Protein 2JBA (pdb70)

Secondary structure (DSSP, 8-state):
--EEEEE-S-HHHHHHHHHHHHHTT-EEEEE-SHHHHHTT-SSSPPSEEEEESEETTEEHHHHHHHHHTSTTTTTS-EEEEEETTHHHHHHTT---S-SEEEEES--HHHHHHHHHHHHHPPPP-/--EEEEE-S-HHHHHHHHHHHHHTT-EEEEE-SHHHHHTT-SSSPPSEEEEESEETTEEHHHHHHHHHTSTTTTTS-EEEEEETTHHHHHHTT-----SEEEEES--HHHHHHHHHHHHH-

CATH classification: 3.40.50.2300

Nearest PDB structures (foldseek):
  2jba-assembly1_B  TM=1.008E+00  e=1.065E-25  Escherichia coli
  2jba-assembly1_A  TM=9.961E-01  e=1.227E-24  Escherichia coli
  1b00-assembly2_B  TM=9.698E-01  e=2.763E-22  Escherichia coli
  2iyn-assembly4_B  TM=9.558E-01  e=9.074E-22  Escherichia coli
  2jb9-assembly1_A  TM=9.486E-01  e=1.193E-20  Escherichia coli

Radius of gyration: 20.29 Å; Cα contacts (8 Å, |Δi|>4): 427; chains: 2; bounding box: 45×31×61 Å

Structure (mmCIF, N/CA/C/O backbone):
data_2JBA
#
_entry.id   2JBA
#
_cell.length_a   44.907
_cell.length_b   47.631
_cell.length_c   59.703
_cell.angle_alpha   90.00
_cell.angle_beta   99.34
_cell.angle_gamma   90.00
#
_symmetry.space_group_name_H-M   'P 1 21 1'
#
loop_
_entity.id
_entity.type
_entity.pdbx_description
1 polymer 'PHOSPHATE REGULON TRANSCRIPTIONAL REGULATORY PROTEIN PHOB'
2 polymer 'PHOSPHATE REGULON TRANSCRIPTIONAL REGULATORY PROTEIN PHOB'
3 non-polymer 'SODIUM ION'
4 non-polymer 2-AMINO-2-HYDROXYMETHYL-PROPANE-1,3-DIOL
5 water water
#
loop_
_atom_site.group_PDB
_atom_site.id
_atom_site.type_symbol
_atom_site.label_atom_id
_atom_sit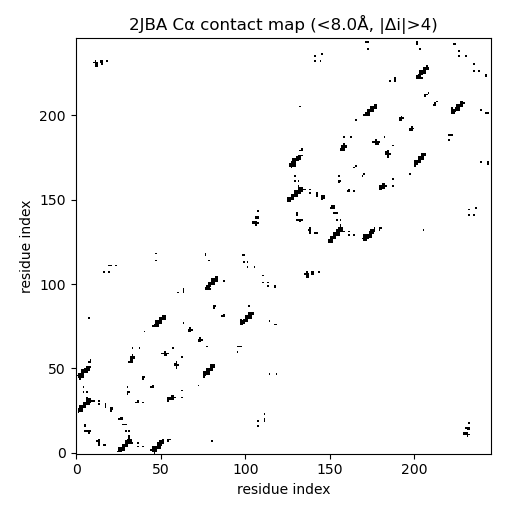e.label_alt_id
_atom_site.label_comp_id
_atom_site.label_asym_id
_atom_site.label_entity_id
_atom_site.label_seq_id
_atom_site.pdbx_PDB_ins_code
_atom_site.Cartn_x
_atom_site.Cartn_y
_atom_site.Cartn_z
_atom_site.occupancy
_atom_site.B_iso_or_equiv
_atom_site.auth_seq_id
_atom_site.auth_comp_id
_atom_site.auth_asym_id
_atom_site.auth_atom_id
_atom_site.pdbx_PDB_model_num
ATOM 1 N N . ALA A 1 2 ? 28.079 -2.844 26.142 1.00 17.12 2 ALA A N 1
ATOM 2 C CA . ALA A 1 2 ? 27.212 -2.097 25.176 1.00 15.27 2 ALA A CA 1
ATOM 3 C C . ALA A 1 2 ? 25.731 -2.335 25.449 1.00 14.93 2 ALA A C 1
ATOM 4 O O . ALA A 1 2 ? 25.114 -3.223 24.877 1.00 15.24 2 ALA A O 1
ATOM 6 N N . ARG A 1 3 ? 25.177 -1.517 26.325 1.00 12.94 3 ARG A N 1
ATOM 7 C CA . ARG A 1 3 ? 23.860 -1.757 26.872 1.00 10.02 3 ARG A CA 1
ATOM 8 C C . ARG A 1 3 ? 23.092 -0.448 26.817 1.00 7.75 3 ARG A C 1
ATOM 9 O O . ARG A 1 3 ? 22.312 -0.140 27.709 1.00 6.90 3 ARG A O 1
ATOM 17 N N . ARG A 1 4 ? 23.321 0.322 25.759 1.00 6.50 4 ARG A N 1
ATOM 18 C CA . ARG A 1 4 ? 22.618 1.580 25.552 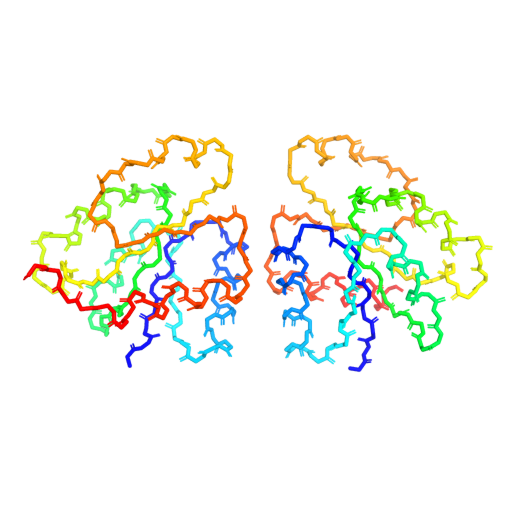1.00 5.24 4 ARG A CA 1
ATOM 19 C C . ARG A 1 4 ? 21.273 1.292 24.884 1.00 4.33 4 ARG A C 1
ATOM 20 O O . ARG A 1 4 ? 21.213 0.725 23.800 1.00 5.22 4 ARG A O 1
ATOM 28 N N . ILE A 1 5 ? 20.185 1.664 25.546 1.00 3.81 5 ILE A N 1
ATOM 29 C CA . ILE A 1 5 ? 18.838 1.353 25.062 1.00 4.11 5 ILE A CA 1
ATOM 30 C C . ILE A 1 5 ? 18.073 2.624 24.788 1.00 3.96 5 ILE A C 1
ATOM 31 O O . ILE A 1 5 ? 17.825 3.389 25.695 1.00 5.20 5 ILE A O 1
ATOM 36 N N . LEU A 1 6 ? 17.675 2.836 23.545 1.00 3.83 6 LEU A N 1
ATOM 37 C CA . LEU A 1 6 ? 16.875 4.014 23.186 1.00 4.32 6 LEU A CA 1
ATOM 38 C C . LEU A 1 6 ? 15.409 3.676 23.430 1.00 4.23 6 LEU A C 1
ATOM 39 O O . LEU A 1 6 ? 14.895 2.713 22.870 1.00 5.74 6 LEU A O 1
ATOM 44 N N . VAL A 1 7 ? 14.771 4.429 24.322 1.00 3.71 7 VAL A N 1
ATOM 45 C CA . VAL A 1 7 ? 13.383 4.186 24.702 1.00 3.98 7 VAL A CA 1
ATOM 46 C C . VAL A 1 7 ? 12.463 5.185 24.018 1.00 3.98 7 VAL A C 1
ATOM 47 O O . VAL A 1 7 ? 12.270 6.311 24.500 1.00 4.39 7 VAL A O 1
ATOM 51 N N . VAL A 1 8 ? 11.907 4.773 22.890 1.00 4.00 8 VAL A N 1
ATOM 52 C CA . VAL A 1 8 ? 11.075 5.654 22.067 1.00 4.03 8 VAL A CA 1
ATOM 53 C C . VAL A 1 8 ? 9.605 5.401 22.414 1.00 4.45 8 VAL A C 1
ATOM 54 O O . VAL A 1 8 ? 8.934 4.528 21.868 1.00 5.57 8 VAL A O 1
ATOM 58 N N . GLU A 1 9 ? 9.120 6.178 23.374 1.00 4.79 9 GLU A N 1
ATOM 59 C CA . GLU A 1 9 ? 7.819 5.952 23.973 1.00 4.78 9 GLU A CA 1
ATOM 60 C C . GLU A 1 9 ? 7.307 7.328 24.356 1.00 4.57 9 GLU A C 1
ATOM 61 O O . GLU A 1 9 ? 7.959 8.049 25.128 1.00 5.30 9 GLU A O 1
ATOM 67 N N . ASP A 1 10 ? 6.149 7.709 23.828 1.00 3.93 10 ASP A N 1
ATOM 68 C CA . ASP A 1 10 ? 5.585 9.028 24.133 1.00 5.37 10 ASP A CA 1
ATOM 69 C C . ASP A 1 10 ? 4.796 9.095 25.429 1.00 6.22 10 ASP A C 1
ATOM 70 O O . ASP A 1 10 ? 4.545 10.191 25.918 1.00 6.83 10 ASP A O 1
ATOM 75 N N . GLU A 1 11 ? 4.412 7.948 25.989 1.00 6.26 11 GLU A N 1
ATOM 76 C CA . GLU A 1 11 ? 3.664 7.950 27.252 1.00 6.58 11 GLU A CA 1
ATOM 77 C C . GLU A 1 11 ? 4.675 8.089 28.391 1.00 5.72 11 GLU A C 1
ATOM 78 O O . GLU A 1 11 ? 5.418 7.139 28.679 1.00 5.46 11 GLU A O 1
ATOM 84 N N . ALA A 1 12 ? 4.726 9.263 29.017 1.00 5.10 12 ALA A N 1
ATOM 85 C CA . ALA A 1 12 ? 5.767 9.544 30.006 1.00 4.89 12 ALA A CA 1
ATOM 86 C C . ALA A 1 12 ? 5.835 8.568 31.164 1.00 4.83 12 ALA A C 1
ATOM 87 O O . ALA A 1 12 ? 6.917 8.167 31.535 1.00 4.05 12 ALA A O 1
ATOM 89 N N . PRO A 1 13 ? 4.716 8.187 31.773 1.00 4.46 13 PRO A N 1
ATOM 90 C CA . PRO A 1 13 ? 4.826 7.248 32.894 1.00 4.70 13 PRO A CA 1
ATOM 91 C C . PRO A 1 13 ? 5.430 5.922 32.484 1.00 4.24 13 PRO A C 1
ATOM 92 O O . PRO A 1 13 ? 6.224 5.364 33.256 1.00 5.31 13 PRO A O 1
ATOM 96 N N . ILE A 1 14 ? 5.089 5.429 31.293 1.00 5.37 14 ILE A N 1
ATOM 97 C CA . ILE A 1 14 ? 5.675 4.207 30.771 1.00 5.37 14 ILE A CA 1
ATOM 98 C C . ILE A 1 14 ? 7.171 4.362 30.442 1.00 4.70 14 ILE A C 1
ATOM 99 O O . ILE A 1 14 ? 8.009 3.543 30.825 1.00 5.57 14 ILE A O 1
ATOM 104 N N . ARG A 1 15 ? 7.515 5.451 29.760 1.00 3.54 15 ARG A N 1
ATOM 105 C CA . ARG A 1 15 ? 8.909 5.707 29.408 1.00 2.91 15 ARG A CA 1
ATOM 106 C C . ARG A 1 15 ? 9.786 5.761 30.665 1.00 3.61 15 ARG A C 1
ATOM 107 O O . ARG A 1 15 ? 10.865 5.180 30.696 1.00 3.80 15 ARG A O 1
ATOM 115 N N . GLU A 1 16 ? 9.324 6.457 31.698 1.00 2.51 16 GLU A N 1
ATOM 116 C CA . GLU A 1 16 ? 10.105 6.582 32.933 1.00 2.52 16 GLU A CA 1
ATOM 117 C C . GLU A 1 16 ? 10.199 5.271 33.690 1.00 3.05 16 GLU A C 1
ATOM 118 O O . GLU A 1 16 ? 11.239 4.962 34.271 1.00 3.23 16 GLU A O 1
ATOM 124 N N . MET A 1 17 ? 9.124 4.486 33.678 1.00 3.50 17 MET A N 1
ATOM 125 C CA . MET A 1 17 ? 9.177 3.168 34.286 1.00 4.11 17 MET A CA 1
ATOM 126 C C . MET A 1 17 ? 10.206 2.297 33.593 1.00 4.30 17 MET A C 1
ATOM 127 O O . MET A 1 17 ? 11.000 1.599 34.266 1.00 3.93 17 MET A O 1
ATOM 136 N N . VAL A 1 18 ? 10.196 2.333 32.268 1.00 3.77 18 VAL A N 1
ATOM 137 C CA . VAL A 1 18 ? 11.142 1.526 31.503 1.00 3.72 18 VAL A CA 1
ATOM 138 C C . VAL A 1 18 ? 12.570 1.962 31.842 1.00 3.53 18 VAL A C 1
ATOM 139 O O . VAL A 1 18 ? 13.443 1.114 32.076 1.00 4.51 18 VAL A O 1
ATOM 143 N N . CYS A 1 19 ? 12.813 3.272 31.899 1.00 3.58 19 CYS A N 1
ATOM 144 C CA . CYS A 1 19 ? 14.165 3.739 32.193 1.00 4.07 19 CYS A CA 1
ATOM 145 C C . CYS A 1 19 ? 14.613 3.235 33.560 1.00 3.35 19 CYS A C 1
ATOM 146 O O . CYS A 1 19 ? 15.746 2.786 33.730 1.00 3.93 19 CY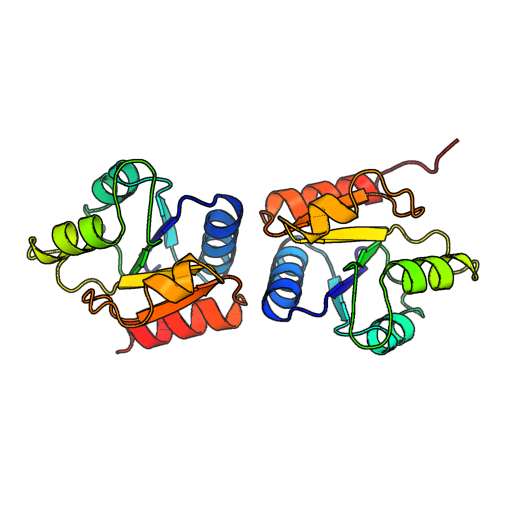S A O 1
ATOM 149 N N . PHE A 1 20 ? 13.721 3.308 34.550 1.00 3.49 20 PHE A N 1
ATOM 150 C CA . PHE A 1 20 ? 14.040 2.848 35.895 1.00 3.73 20 PHE A CA 1
ATOM 151 C C . PHE A 1 20 ? 14.428 1.362 35.908 1.00 3.74 20 PHE A C 1
ATOM 152 O O . PHE A 1 20 ? 15.424 0.956 36.527 1.00 4.09 20 PHE A O 1
ATOM 160 N N . VAL A 1 21 ? 13.603 0.534 35.273 1.00 3.60 21 VAL A N 1
ATOM 161 C CA . VAL A 1 21 ? 13.879 -0.911 35.225 1.00 5.20 21 VAL A CA 1
ATOM 162 C C . VAL A 1 21 ? 15.236 -1.156 34.557 1.00 5.25 21 VAL A C 1
ATOM 163 O O . VAL A 1 21 ? 16.056 -1.909 35.053 1.00 4.64 21 VAL A O 1
ATOM 167 N N . LEU A 1 22 ? 15.475 -0.472 33.462 1.00 5.02 22 LEU A N 1
ATOM 168 C CA . LEU A 1 22 ? 16.731 -0.646 32.737 1.00 5.27 22 LEU A CA 1
ATOM 169 C C . LEU A 1 22 ? 17.964 -0.223 33.535 1.00 4.82 22 LEU A C 1
ATOM 170 O O . LEU A 1 22 ? 18.948 -0.978 33.588 1.00 5.00 22 LEU A O 1
ATOM 175 N N . GLU A 1 23 ? 17.908 0.954 34.161 1.00 4.66 23 GLU A N 1
ATOM 176 C CA . GLU A 1 23 ? 18.972 1.422 35.059 1.00 6.09 23 GLU A CA 1
ATOM 177 C C . GLU A 1 23 ? 19.309 0.360 36.115 1.00 6.46 23 GLU A C 1
ATOM 178 O O . GLU A 1 23 ? 20.474 0.058 36.354 1.00 7.19 23 GLU A O 1
ATOM 184 N N . GLN A 1 24 ? 18.281 -0.214 36.727 1.00 6.00 24 GLN A N 1
ATOM 185 C CA . GLN A 1 24 ? 18.485 -1.119 37.866 1.00 7.89 24 GLN A CA 1
ATOM 186 C C . GLN A 1 24 ? 18.986 -2.483 37.438 1.00 8.14 24 GLN A C 1
ATOM 187 O O . GLN A 1 24 ? 19.409 -3.298 38.284 1.00 9.88 24 GLN A O 1
ATOM 193 N N . ASN A 1 25 ? 18.945 -2.739 36.138 1.00 7.57 25 ASN A N 1
ATOM 194 C CA . ASN A 1 25 ? 19.398 -4.001 35.578 1.00 8.45 25 ASN A CA 1
ATOM 195 C C . ASN A 1 25 ? 20.683 -3.863 34.752 1.00 8.35 25 ASN A C 1
ATOM 196 O O . ASN A 1 25 ? 20.994 -4.744 33.949 1.00 9.74 25 ASN A O 1
ATOM 201 N N . GLY A 1 26 ? 21.403 -2.755 34.928 1.00 7.96 26 GLY A N 1
ATOM 202 C CA . GLY A 1 26 ? 22.710 -2.601 34.302 1.00 6.92 26 GLY A CA 1
ATOM 203 C C . GLY A 1 26 ? 22.745 -2.000 32.909 1.00 6.48 26 GLY A C 1
ATOM 204 O O . GLY A 1 26 ? 23.772 -2.039 32.233 1.00 7.54 26 GLY A O 1
ATOM 205 N N . PHE A 1 27 ? 21.617 -1.468 32.452 1.00 5.08 27 PHE A N 1
ATOM 206 C CA . PHE A 1 27 ? 21.553 -0.834 31.131 1.00 4.60 27 PHE A CA 1
ATOM 207 C C . PHE A 1 27 ? 21.643 0.670 31.231 1.00 4.67 27 PHE A C 1
ATOM 208 O O . PHE A 1 27 ? 21.492 1.235 32.321 1.00 5.91 27 PHE A O 1
ATOM 216 N N . GLN A 1 28 ? 21.883 1.295 30.082 1.00 3.87 28 GLN A N 1
ATOM 217 C CA . GLN A 1 28 ? 21.925 2.754 29.988 1.00 4.63 28 GLN A CA 1
ATOM 218 C C . GLN A 1 28 ? 20.781 3.251 29.123 1.00 4.25 28 GLN A C 1
ATOM 219 O O . GLN A 1 28 ? 20.901 3.317 27.896 1.00 5.33 28 GLN A O 1
ATOM 225 N N . PRO A 1 29 ? 19.646 3.576 29.722 1.00 3.78 29 PRO A N 1
ATOM 226 C CA . PRO A 1 29 ? 18.481 3.983 28.931 1.00 4.82 29 PRO A CA 1
ATOM 227 C C . PRO A 1 29 ? 18.593 5.442 28.517 1.00 4.49 29 PRO A C 1
ATOM 228 O O . PRO A 1 29 ? 19.186 6.281 29.230 1.00 6.88 29 PRO A O 1
ATOM 232 N N . VAL A 1 30 ? 18.046 5.730 27.338 1.00 4.79 30 VAL A N 1
ATOM 233 C CA . VAL A 1 30 ? 17.978 7.083 26.772 1.00 6.36 30 VAL A CA 1
ATOM 234 C C . VAL A 1 30 ? 16.520 7.373 26.406 1.00 4.40 30 VAL A C 1
ATOM 235 O O . VAL A 1 30 ? 15.898 6.607 25.690 1.00 5.90 30 VAL A O 1
ATOM 239 N N . GLU A 1 31 ? 15.973 8.480 26.900 1.00 4.31 31 GLU A N 1
ATOM 240 C CA . GLU A 1 31 ? 14.580 8.837 26.591 1.00 4.26 31 GLU A CA 1
ATOM 241 C C . GLU A 1 31 ? 14.447 9.417 25.192 1.00 4.28 31 GLU A C 1
ATOM 242 O O . GLU A 1 31 ? 15.246 10.276 24.793 1.00 6.27 31 GLU A O 1
ATOM 248 N N . ALA A 1 32 ? 13.407 9.009 24.488 1.00 4.06 32 ALA A N 1
ATOM 249 C CA . ALA A 1 32 ? 12.984 9.694 23.278 1.00 5.09 32 ALA A CA 1
ATOM 250 C C . ALA A 1 32 ? 11.458 9.818 23.306 1.00 4.95 32 ALA A C 1
ATOM 251 O O . ALA A 1 32 ? 10.730 8.832 23.079 1.00 6.76 32 ALA A O 1
ATOM 253 N N . GLU A 1 33 ? 10.968 11.022 23.566 1.00 5.46 33 GLU A N 1
ATOM 254 C CA . GLU A 1 33 ? 9.527 11.202 23.790 1.00 5.51 33 GLU A CA 1
ATOM 255 C C . GLU A 1 33 ? 8.709 11.427 22.523 1.00 5.26 33 GLU A C 1
ATOM 256 O O . GLU A 1 33 ? 7.483 11.423 22.573 1.00 5.75 33 GLU A O 1
ATOM 262 N N . ASP A 1 34 ? 9.385 11.624 21.389 1.00 4.05 34 ASP A N 1
ATOM 263 C CA . ASP A 1 34 ? 8.697 11.805 20.117 1.00 4.80 34 ASP A CA 1
ATOM 264 C C . ASP A 1 34 ? 9.615 11.421 18.968 1.00 4.62 34 ASP A C 1
ATOM 265 O O . ASP A 1 34 ? 10.754 11.012 19.191 1.00 4.21 34 ASP A O 1
ATOM 270 N N . TYR A 1 35 ? 9.089 11.499 17.750 1.00 4.35 35 TYR A N 1
ATOM 271 C CA . TYR A 1 35 ? 9.808 11.005 16.587 1.00 4.25 35 TYR A CA 1
ATOM 272 C C . TYR A 1 35 ? 11.135 11.745 16.372 1.00 4.64 35 TYR A C 1
ATOM 273 O O . TYR A 1 35 ? 12.178 11.102 16.206 1.00 3.98 35 TYR A O 1
ATOM 282 N N . ASP A 1 36 ? 11.101 13.076 16.376 1.00 5.24 36 ASP A N 1
ATOM 283 C CA . ASP A 1 36 ? 12.322 13.846 16.115 1.00 6.62 36 ASP A CA 1
ATOM 284 C C . ASP A 1 36 ? 13.377 13.607 17.202 1.00 6.48 36 ASP A C 1
ATOM 285 O O . ASP A 1 36 ? 14.575 13.512 16.900 1.00 6.90 36 ASP A O 1
ATOM 290 N N . SER A 1 37 ? 12.936 13.440 18.453 1.00 5.73 37 SER A N 1
ATOM 291 C CA . SER A 1 37 ? 13.857 13.150 19.553 1.00 5.74 37 SER A CA 1
ATOM 292 C C . SER A 1 37 ? 14.577 11.837 19.309 1.00 5.97 37 SER A C 1
ATOM 293 O O . SER A 1 37 ? 15.776 11.711 19.570 1.00 7.99 37 SER A O 1
ATOM 298 N N . ALA A 1 38 ? 13.855 10.853 18.793 1.00 4.44 38 ALA A N 1
ATOM 299 C CA . ALA A 1 38 ? 14.434 9.544 18.498 1.00 5.25 38 ALA A CA 1
ATOM 300 C C . ALA A 1 38 ? 15.415 9.624 17.355 1.00 5.37 38 ALA A C 1
ATOM 301 O O . ALA A 1 38 ? 16.513 9.095 17.445 1.00 5.04 38 ALA A O 1
ATOM 303 N N . VAL A 1 39 ? 15.030 10.303 16.283 1.00 4.91 39 VAL A N 1
ATOM 304 C CA . VAL A 1 39 ? 15.962 10.475 15.156 1.00 5.60 39 VAL A CA 1
ATOM 305 C C . VAL A 1 39 ? 17.261 11.146 15.618 1.00 6.15 39 VAL A C 1
ATOM 306 O O . VAL A 1 39 ? 18.365 10.792 15.145 1.00 6.62 39 VAL A O 1
ATOM 310 N N . ASN A 1 40 ? 17.140 12.100 16.543 1.00 6.48 40 ASN A N 1
ATOM 311 C CA . ASN A 1 40 ? 18.290 12.865 16.998 1.00 8.04 40 ASN A CA 1
ATOM 312 C C . ASN A 1 40 ? 19.222 12.058 17.898 1.00 7.16 40 ASN A C 1
ATOM 313 O O . ASN A 1 40 ? 20.304 12.538 18.259 1.00 8.78 40 ASN A O 1
ATOM 318 N N . GLN A 1 41 ? 18.835 10.830 18.244 1.00 6.36 41 GLN A N 1
ATOM 319 C CA . GLN A 1 41 ? 19.706 9.937 19.017 1.00 6.55 41 GLN A CA 1
ATOM 320 C C . GLN A 1 41 ? 20.421 8.892 18.146 1.00 6.52 41 GLN A C 1
ATOM 321 O O . GLN A 1 41 ? 21.169 8.048 18.664 1.00 7.40 41 GLN A O 1
ATOM 327 N N . LEU A 1 42 ? 20.194 8.938 16.833 1.00 7.14 42 LEU A N 1
ATOM 328 C CA . LEU A 1 42 ? 20.845 7.997 15.915 1.00 6.57 42 LEU A CA 1
ATOM 329 C C .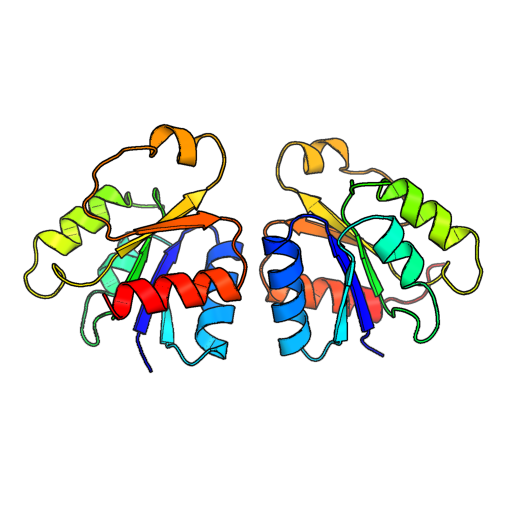 LEU A 1 42 ? 22.219 8.479 15.465 1.00 7.44 42 LEU A C 1
ATOM 330 O O . LEU A 1 42 ? 22.433 8.882 14.311 1.00 8.56 42 LEU A O 1
ATOM 335 N N . ASN A 1 43 ? 23.154 8.441 16.411 1.00 7.28 43 ASN A N 1
ATOM 336 C CA . ASN A 1 43 ? 24.528 8.885 16.210 1.00 8.39 43 ASN A CA 1
ATOM 337 C C . ASN A 1 43 ? 25.368 8.399 17.379 1.00 8.17 43 ASN A C 1
ATOM 338 O O . ASN A 1 43 ? 24.839 7.873 18.350 1.00 7.62 43 ASN A O 1
ATOM 343 N N . GLU A 1 44 ? 26.685 8.575 17.277 1.00 9.33 44 GLU A N 1
ATOM 344 C CA . GLU A 1 44 ? 27.618 8.142 18.315 1.00 10.14 44 GLU A CA 1
ATOM 345 C C . GLU A 1 44 ? 27.278 8.773 19.677 1.00 10.79 44 GLU A C 1
ATOM 346 O O . GLU A 1 44 ? 27.075 9.987 19.749 1.00 10.88 44 GLU A O 1
ATOM 352 N N . PRO A 1 45 ? 27.195 7.982 20.756 1.00 10.96 45 PRO A N 1
ATOM 353 C CA . PRO A 1 45 ? 27.295 6.511 20.759 1.00 11.07 45 PRO A CA 1
ATOM 354 C C . PRO A 1 45 ? 25.974 5.843 20.347 1.00 10.81 45 PRO A C 1
ATOM 355 O O . PRO A 1 45 ? 24.907 6.188 20.854 1.00 10.72 45 PRO A O 1
ATOM 359 N N . TRP A 1 46 ? 26.055 4.904 19.417 1.00 10.63 46 TRP A N 1
ATOM 360 C CA . TRP A 1 46 ? 24.867 4.327 18.795 1.00 10.75 46 TRP A CA 1
ATOM 361 C C . TRP A 1 46 ? 24.112 3.480 19.810 1.00 9.53 46 TRP A C 1
ATOM 362 O O . TRP A 1 46 ? 24.744 2.803 20.632 1.00 9.85 46 TRP A O 1
ATOM 373 N N . PRO A 1 47 ? 22.773 3.513 19.772 1.00 8.65 47 PRO A N 1
ATOM 374 C CA . PRO A 1 47 ? 21.990 2.589 20.596 1.00 7.76 47 PRO A CA 1
ATOM 375 C C . PRO A 1 47 ? 22.353 1.158 20.262 1.00 6.97 47 PRO A C 1
ATOM 376 O O . PRO A 1 47 ? 22.620 0.822 19.097 1.00 7.58 47 PRO A O 1
ATOM 380 N N . ASP A 1 48 ? 22.380 0.326 21.289 1.00 6.12 48 ASP A N 1
ATOM 381 C CA . ASP A 1 48 ? 22.566 -1.095 21.108 1.00 5.65 48 ASP A CA 1
ATOM 382 C C . ASP A 1 48 ? 21.266 -1.821 20.848 1.00 5.15 48 ASP A C 1
ATOM 383 O O . ASP A 1 48 ? 21.284 -2.899 20.265 1.00 6.40 48 ASP A O 1
ATOM 388 N N . LEU A 1 49 ? 20.148 -1.226 21.276 1.00 4.32 49 LEU A N 1
ATOM 389 C CA . LEU A 1 49 ? 18.816 -1.770 21.047 1.00 3.57 49 LEU A CA 1
ATOM 390 C C . LEU A 1 49 ? 17.828 -0.625 21.181 1.00 3.98 49 LEU A C 1
ATOM 391 O O . LEU A 1 49 ? 18.062 0.303 21.963 1.00 4.28 49 LEU A O 1
ATOM 396 N N . ILE A 1 50 ? 16.766 -0.668 20.378 1.00 3.43 50 ILE A N 1
ATOM 397 C CA . ILE A 1 50 ? 15.718 0.363 20.414 1.00 3.81 50 ILE A CA 1
ATOM 398 C C . ILE A 1 50 ? 14.394 -0.268 20.830 1.00 3.34 50 ILE A C 1
ATOM 399 O O . ILE A 1 50 ? 13.982 -1.282 20.252 1.00 4.38 50 ILE A O 1
ATOM 404 N N . LEU A 1 51 ? 13.729 0.338 21.820 1.00 3.32 51 LEU A N 1
ATOM 405 C CA . LEU A 1 51 ? 12.346 0.009 22.209 1.00 2.66 51 LEU A CA 1
ATOM 406 C C . LEU A 1 51 ? 11.455 1.041 21.576 1.00 3.13 51 LEU A C 1
ATOM 407 O O . LEU A 1 51 ? 11.760 2.235 21.705 1.00 4.65 51 LEU A O 1
ATOM 412 N N . LEU A 1 52 ? 10.421 0.611 20.851 1.00 4.05 52 LEU A N 1
ATOM 413 C CA . LEU A 1 52 ? 9.720 1.527 19.958 1.00 3.45 52 LEU A CA 1
ATOM 414 C C . LEU A 1 52 ? 8.207 1.393 20.038 1.00 3.87 52 LEU A C 1
ATOM 415 O O . LEU A 1 52 ? 7.654 0.334 19.754 1.00 4.40 52 LEU A O 1
ATOM 420 N N . ALA A 1 53 ? 7.529 2.465 20.426 1.00 4.26 53 ALA A N 1
ATOM 421 C CA . ALA A 1 53 ? 6.067 2.517 20.363 1.00 4.38 53 ALA A CA 1
ATOM 422 C C . ALA A 1 53 ? 5.560 2.626 18.920 1.00 3.58 53 ALA A C 1
ATOM 423 O O . ALA A 1 53 ? 6.280 3.077 18.031 1.00 3.99 53 ALA A O 1
ATOM 425 N N . TRP A 1 54 ? 4.314 2.203 18.689 1.00 3.22 54 TRP A N 1
ATOM 426 C CA . TRP A 1 54 ? 3.745 2.218 17.334 1.00 3.50 54 TRP A CA 1
ATOM 427 C C . TRP A 1 54 ? 3.445 3.604 16.782 1.00 3.76 54 TRP A C 1
ATOM 428 O O . TRP A 1 54 ? 3.514 3.823 15.577 1.00 4.76 54 TRP A O 1
ATOM 439 N N . MET A 1 55 ? 3.134 4.549 17.664 1.00 4.76 55 MET A N 1
ATOM 440 C CA . MET A 1 55 ? 2.750 5.878 17.201 1.00 4.32 55 MET A CA 1
ATOM 441 C C . MET A 1 55 ? 3.285 6.919 18.154 1.00 4.43 55 MET A C 1
ATOM 442 O O . MET A 1 55 ? 3.225 6.751 19.356 1.00 4.72 55 MET A O 1
ATOM 447 N N . LEU A 1 56 ? 3.880 7.958 17.591 1.00 4.57 56 LEU A N 1
ATOM 448 C CA . LEU A 1 56 ? 4.506 9.037 18.361 1.00 4.21 56 LEU A CA 1
ATOM 449 C C . LEU A 1 56 ? 4.031 10.375 17.831 1.00 3.60 56 LEU A C 1
ATOM 450 O O . LEU A 1 56 ? 3.641 10.454 16.662 1.00 3.79 56 LEU A O 1
ATOM 459 N N . PRO A 1 57 ? 4.158 11.439 18.631 1.00 3.48 57 PRO A N 1
ATOM 460 C CA . PRO A 1 57 ? 4.073 12.793 18.070 1.00 3.32 57 PRO A CA 1
ATOM 461 C C . PRO A 1 57 ? 5.151 12.917 17.001 1.00 3.07 57 PRO A C 1
ATOM 462 O O . PRO A 1 57 ? 6.316 12.559 17.254 1.00 2.67 57 PRO A O 1
ATOM 466 N N . GLY A 1 58 ? 4.749 13.335 15.810 1.00 2.40 58 GLY A N 1
ATOM 467 C CA . GLY A 1 58 ? 5.708 13.625 14.758 1.00 3.39 58 GLY A CA 1
ATOM 468 C C . GLY A 1 58 ? 6.052 12.500 13.794 1.00 2.94 58 GLY A C 1
ATOM 469 O O . GLY A 1 58 ? 6.744 12.763 12.797 1.00 4.37 58 GLY A O 1
ATOM 470 N N . GLY A 1 59 ? 5.616 11.269 14.076 1.00 3.04 59 GLY A N 1
ATOM 471 C CA . GLY A 1 59 ? 5.967 10.146 13.223 1.00 4.25 59 GLY A CA 1
ATOM 472 C C . GLY A 1 59 ? 5.565 8.820 13.806 1.00 4.60 59 GLY A C 1
ATOM 473 O O . GLY A 1 59 ? 5.462 8.674 15.016 1.00 6.76 59 GLY A O 1
ATOM 474 N N . SER A 1 60 ? 5.380 7.827 12.948 1.00 5.89 60 SER A N 1
ATOM 475 C CA . SER A 1 60 ? 5.025 6.503 13.449 1.00 5.15 60 SER A CA 1
ATOM 476 C C . SER A 1 60 ? 6.229 5.590 13.727 1.00 5.11 60 SER A C 1
ATOM 477 O O . SER A 1 60 ? 7.349 5.847 13.236 1.00 5.50 60 SER A O 1
ATOM 480 N N . GLY A 1 61 ? 5.982 4.497 14.447 1.00 4.30 61 GLY A N 1
ATOM 481 C CA . GLY A 1 61 ? 6.982 3.466 14.629 1.00 4.95 61 GLY A CA 1
ATOM 482 C C . GLY A 1 61 ? 7.429 2.858 13.306 1.00 4.83 61 GLY A C 1
ATOM 483 O O . GLY A 1 61 ? 8.621 2.634 13.100 1.00 4.97 61 GLY A O 1
ATOM 484 N N . ILE A 1 62 ? 6.484 2.563 12.413 1.00 4.23 62 ILE A N 1
ATOM 485 C CA . ILE A 1 62 ? 6.833 1.988 11.106 1.00 5.24 62 ILE A CA 1
ATOM 486 C C . ILE A 1 62 ? 7.707 2.955 10.304 1.00 4.65 62 ILE A C 1
ATOM 487 O O . ILE A 1 62 ? 8.698 2.554 9.687 1.00 4.94 62 ILE A O 1
ATOM 492 N N . GLN A 1 63 ? 7.388 4.241 10.360 1.00 4.46 63 GLN A N 1
ATOM 493 C CA . GLN A 1 63 ? 8.219 5.262 9.722 1.00 4.27 63 GLN A CA 1
ATOM 494 C C . GLN A 1 63 ? 9.636 5.231 10.316 1.00 3.59 63 GLN A C 1
ATOM 495 O O . GLN A 1 63 ? 10.632 5.325 9.586 1.00 4.05 63 GLN A O 1
ATOM 501 N N . PHE A 1 64 ? 9.736 5.106 11.636 1.00 3.32 64 PHE A N 1
ATOM 502 C CA . PHE A 1 64 ? 11.047 5.058 12.255 1.00 3.53 64 PHE A CA 1
ATOM 503 C C . PHE A 1 64 ? 11.841 3.832 11.855 1.00 3.83 64 PHE A C 1
ATOM 504 O O . PHE A 1 64 ? 13.034 3.944 11.576 1.00 4.64 64 PHE A O 1
ATOM 512 N N . ILE A 1 65 ? 11.196 2.667 11.797 1.00 4.10 65 ILE A N 1
ATOM 513 C CA . ILE A 1 65 ? 11.898 1.463 11.363 1.00 5.34 65 ILE A CA 1
ATOM 514 C C . ILE A 1 65 ? 12.422 1.646 9.937 1.00 4.90 65 ILE A C 1
ATOM 515 O O . ILE A 1 65 ? 13.541 1.265 9.630 1.00 4.77 65 ILE A O 1
ATOM 520 N N . LYS A 1 66 ? 11.617 2.246 9.066 1.00 4.66 66 LYS A N 1
ATOM 521 C CA . LYS A 1 66 ? 12.042 2.432 7.677 1.00 5.41 66 LYS A CA 1
ATOM 522 C C . LYS A 1 66 ? 13.241 3.365 7.611 1.00 4.87 66 LYS A C 1
ATOM 523 O O . LYS A 1 66 ? 14.164 3.157 6.825 1.00 6.03 66 LYS A O 1
ATOM 529 N N . HIS A 1 67 ? 13.237 4.374 8.477 1.00 5.10 67 HIS A N 1
ATOM 530 C CA . HIS A 1 67 ? 14.353 5.294 8.601 1.00 4.63 67 HIS A CA 1
ATOM 531 C C . HIS A 1 67 ? 15.624 4.543 9.001 1.00 4.12 67 HIS A C 1
ATOM 532 O O . HIS A 1 67 ? 16.674 4.717 8.370 1.00 4.50 67 HIS A O 1
ATOM 539 N N . LEU A 1 68 ? 15.510 3.680 9.998 1.00 3.47 68 LEU A N 1
ATOM 540 C CA . LEU A 1 68 ? 16.636 2.886 10.469 1.00 4.02 68 LEU A CA 1
ATOM 541 C C . LEU A 1 68 ? 17.228 2.026 9.366 1.00 4.85 68 LEU A C 1
ATOM 542 O O . LEU A 1 68 ? 18.445 1.896 9.288 1.00 5.29 68 LEU A O 1
ATOM 547 N N . ARG A 1 69 ? 16.376 1.475 8.493 1.00 5.69 69 ARG A N 1
ATOM 548 C CA . ARG A 1 69 ? 16.846 0.492 7.506 1.00 7.08 69 ARG A CA 1
ATOM 549 C C . ARG A 1 69 ? 17.556 1.134 6.333 1.00 7.07 69 ARG A C 1
ATOM 550 O O . ARG A 1 69 ? 18.236 0.440 5.572 1.00 7.73 69 ARG A O 1
ATOM 558 N N . ARG A 1 70 ? 17.412 2.450 6.193 1.00 7.07 70 ARG A N 1
ATOM 559 C CA . ARG A 1 70 ? 18.003 3.168 5.054 1.00 7.55 70 ARG A CA 1
ATOM 560 C C . ARG A 1 70 ? 19.509 3.389 5.163 1.00 8.39 70 ARG A C 1
ATOM 561 O O . ARG A 1 70 ? 20.170 3.705 4.159 1.00 9.47 70 ARG A O 1
ATOM 569 N N . GLU A 1 71 ? 20.052 3.200 6.362 1.00 10.07 71 GLU A N 1
ATOM 570 C CA . GLU A 1 71 ? 21.465 3.483 6.628 1.00 10.83 71 GLU A CA 1
ATOM 571 C C . GLU A 1 71 ? 22.200 2.306 7.258 1.00 10.44 71 GLU A C 1
ATOM 572 O O . GLU A 1 71 ? 21.677 1.657 8.167 1.00 9.70 71 GLU A O 1
ATOM 578 N N . SER A 1 72 ? 23.422 2.047 6.790 1.00 10.43 72 SER A N 1
ATOM 579 C CA . SER A 1 72 ? 24.212 0.918 7.267 1.00 10.73 72 SER A CA 1
ATOM 580 C C . SER A 1 72 ? 24.502 0.983 8.777 1.00 10.56 72 SER A C 1
ATOM 581 O O . SER A 1 72 ? 24.528 -0.050 9.454 1.00 10.52 72 SER A O 1
ATOM 584 N N . MET A 1 73 ? 24.683 2.195 9.300 1.00 10.79 73 MET A N 1
ATOM 585 C CA . MET A 1 73 ? 24.971 2.385 10.725 1.00 10.84 73 MET A CA 1
ATOM 586 C C . MET A 1 73 ? 23.787 2.131 11.663 1.00 10.05 73 MET A C 1
ATOM 587 O O . MET A 1 73 ? 23.967 2.025 12.877 1.00 11.06 73 MET A O 1
ATOM 592 N N . THR A 1 74 ? 22.579 2.041 11.110 1.00 8.64 74 THR A N 1
ATOM 593 C CA . THR A 1 74 ? 21.423 1.791 11.967 1.00 7.53 74 THR A CA 1
ATOM 594 C C . THR A 1 74 ? 20.641 0.559 11.582 1.00 6.58 74 THR A C 1
ATOM 595 O O . THR A 1 74 ? 19.829 0.081 12.359 1.00 5.34 74 THR A O 1
ATOM 599 N N . ARG A 1 75 ? 20.857 0.047 10.372 1.00 5.86 75 ARG A N 1
ATOM 600 C CA . ARG A 1 75 ? 19.945 -0.975 9.879 1.00 6.50 75 ARG A CA 1
ATOM 601 C C . ARG A 1 75 ? 20.064 -2.297 10.622 1.00 6.49 75 ARG A C 1
ATOM 602 O O . ARG A 1 75 ? 19.168 -3.129 10.512 1.00 7.55 75 ARG A O 1
ATOM 610 N N . ASP A 1 76 ? 21.145 -2.472 11.388 1.00 6.26 76 ASP A N 1
ATOM 611 C CA . ASP A 1 76 ? 21.344 -3.713 12.131 1.00 6.88 76 ASP A CA 1
ATOM 612 C C . ASP A 1 76 ? 21.085 -3.587 13.623 1.00 6.55 76 ASP A C 1
ATOM 613 O O . ASP A 1 76 ? 21.270 -4.555 14.374 1.00 7.08 76 ASP A O 1
ATOM 618 N N . ILE A 1 77 ? 20.653 -2.404 14.059 1.00 5.58 77 ILE A N 1
ATOM 619 C CA . ILE A 1 77 ? 20.293 -2.216 15.470 1.00 5.52 77 ILE A CA 1
ATOM 620 C C . ILE A 1 77 ? 18.983 -2.947 15.749 1.00 5.26 77 ILE A C 1
ATOM 621 O O . ILE A 1 77 ? 17.997 -2.739 15.066 1.00 4.66 77 ILE A O 1
ATOM 626 N N . PRO A 1 78 ? 18.958 -3.824 16.739 1.00 5.32 78 PRO A N 1
ATOM 627 C CA . PRO A 1 78 ? 17.721 -4.525 17.084 1.00 5.20 78 PRO A CA 1
ATOM 628 C C . PRO A 1 78 ? 16.615 -3.582 17.559 1.00 4.99 78 PRO A C 1
ATOM 629 O O . PRO A 1 78 ? 16.875 -2.628 18.274 1.00 4.95 78 PRO A O 1
ATOM 633 N N . VAL A 1 79 ? 15.397 -3.871 17.129 1.00 4.17 79 VAL A N 1
ATOM 634 C CA . VAL A 1 79 ? 14.218 -3.099 17.501 1.00 3.60 79 VAL A CA 1
ATOM 635 C C . VAL A 1 79 ? 13.172 -3.999 18.146 1.00 4.03 79 VAL A C 1
ATOM 636 O O . VAL A 1 79 ? 12.825 -5.062 17.604 1.00 4.57 79 VAL A O 1
ATOM 640 N N . VAL A 1 80 ? 12.674 -3.576 19.312 1.00 3.71 80 VAL A N 1
ATOM 641 C CA . VAL A 1 80 ? 11.610 -4.298 20.017 1.00 3.86 80 VAL A CA 1
ATOM 642 C C . VAL A 1 80 ? 10.413 -3.370 20.150 1.00 3.94 80 V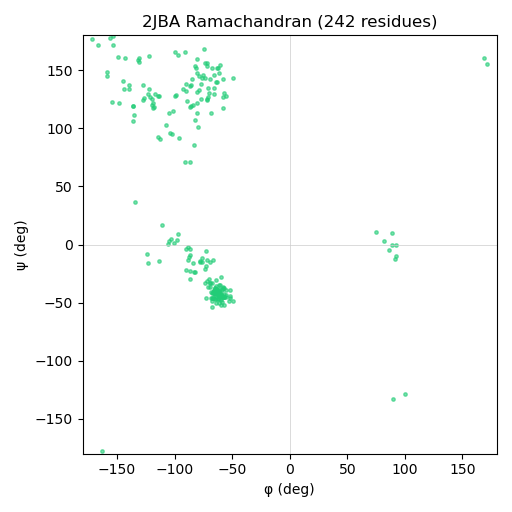AL A C 1
ATOM 643 O O . VAL A 1 80 ? 10.534 -2.267 20.724 1.00 4.06 80 VAL A O 1
ATOM 647 N N . MET A 1 81 ? 9.279 -3.769 19.586 1.00 4.01 81 MET A N 1
ATOM 648 C CA . MET A 1 81 ? 8.074 -2.925 19.642 1.00 3.78 81 MET A CA 1
ATOM 649 C C . MET A 1 81 ? 7.455 -2.935 21.030 1.00 4.58 81 MET A C 1
ATOM 650 O O . MET A 1 81 ? 7.458 -3.964 21.711 1.00 5.42 81 MET A O 1
ATOM 655 N N . LEU A 1 82 ? 6.927 -1.781 21.428 1.00 5.15 82 LEU A N 1
ATOM 656 C CA . LEU A 1 82 ? 6.149 -1.631 22.659 1.00 5.55 82 LEU A CA 1
ATOM 657 C C . LEU A 1 82 ? 4.689 -1.511 22.270 1.00 5.09 82 LEU A C 1
ATOM 658 O O . LEU A 1 82 ? 4.308 -0.525 21.609 1.00 5.42 82 LEU A O 1
ATOM 663 N N . THR A 1 83 ? 3.879 -2.512 22.623 1.00 5.24 83 THR A N 1
ATOM 664 C CA . THR A 1 83 ? 2.501 -2.616 22.125 1.00 5.53 83 THR A CA 1
ATOM 665 C C . THR A 1 83 ? 1.506 -2.442 23.261 1.00 6.93 83 THR A C 1
ATOM 666 O O . THR A 1 83 ? 1.630 -3.110 24.285 1.00 7.56 83 THR A O 1
ATOM 670 N N . ALA A 1 84 ? 0.551 -1.534 23.096 1.00 6.98 84 ALA A N 1
ATOM 671 C CA . ALA A 1 84 ? -0.460 -1.296 24.125 1.00 9.24 84 ALA A CA 1
ATOM 672 C C . ALA A 1 84 ? -1.498 -2.400 24.075 1.00 10.34 84 ALA A C 1
ATOM 673 O O . ALA A 1 84 ? -2.079 -2.648 23.013 1.00 9.99 84 ALA A O 1
ATOM 675 N N . ARG A 1 85 ? -1.724 -3.054 25.211 1.00 11.53 85 ARG A N 1
ATOM 676 C CA . ARG A 1 85 ? -2.799 -4.028 25.378 1.00 13.98 85 ARG A CA 1
ATOM 677 C C . ARG A 1 85 ? -4.124 -3.461 24.878 1.00 14.43 85 ARG A C 1
ATOM 678 O O . ARG A 1 85 ? -4.390 -2.268 25.042 1.00 15.32 85 ARG A O 1
ATOM 686 N N . GLY A 1 86 ? -4.946 -4.313 24.261 1.00 15.61 86 GLY A N 1
ATOM 687 C CA . GLY A 1 86 ? -6.258 -3.915 23.778 1.00 16.27 86 GLY A CA 1
ATOM 688 C C . GLY A 1 86 ? -6.315 -3.636 22.291 1.00 16.55 86 GLY A C 1
ATOM 689 O O . GLY A 1 86 ? -5.868 -4.456 21.485 1.00 16.69 86 GLY A O 1
ATOM 690 N N . GLU A 1 87 ? -6.854 -2.472 21.936 1.00 17.03 87 GLU A N 1
ATOM 691 C CA . GLU A 1 87 ? -7.090 -2.097 20.538 1.00 17.82 87 GLU A CA 1
ATOM 692 C C . GLU A 1 87 ? -5.825 -2.124 19.669 1.00 17.15 87 GLU A C 1
ATOM 693 O O . GLU A 1 87 ? -5.842 -2.646 18.549 1.00 17.58 87 GLU A O 1
ATOM 699 N N . GLU A 1 88 ? -4.728 -1.573 20.191 1.00 16.40 88 GLU A N 1
ATOM 700 C CA . GLU A 1 88 ? -3.499 -1.487 19.424 1.00 15.41 88 GLU A CA 1
ATOM 701 C C . GLU A 1 88 ? -2.926 -2.875 19.170 1.00 15.70 88 GLU A C 1
ATOM 702 O O . GLU A 1 88 ? -2.530 -3.188 18.039 1.00 14.56 88 GLU A O 1
ATOM 708 N N . GLU A 1 89 ? -2.885 -3.690 20.226 1.00 15.85 89 GLU A N 1
ATOM 709 C CA . GLU A 1 89 ? -2.395 -5.065 20.161 1.00 16.39 89 GLU A CA 1
ATOM 710 C C . GLU A 1 89 ? -3.138 -5.875 19.098 1.00 16.75 89 GLU A C 1
ATOM 711 O O . GLU A 1 89 ? -2.535 -6.680 18.396 1.00 16.68 89 GLU A O 1
ATOM 717 N N . ASP A 1 90 ? -4.442 -5.652 18.995 1.00 17.28 90 ASP A N 1
ATOM 718 C CA . ASP A 1 90 ? -5.271 -6.349 18.015 1.00 18.02 90 ASP A CA 1
ATOM 719 C C . ASP A 1 90 ? -4.951 -5.925 16.572 1.00 18.04 90 ASP A C 1
ATOM 720 O O . ASP A 1 90 ? -4.897 -6.762 15.662 1.00 18.12 90 ASP A O 1
ATOM 725 N N . ARG A 1 91 ? -4.728 -4.627 16.381 1.00 17.95 91 ARG A N 1
ATOM 726 C CA . ARG A 1 91 ? -4.413 -4.043 15.080 1.00 17.93 91 ARG A CA 1
ATOM 727 C C . ARG A 1 91 ? -3.045 -4.474 14.531 1.00 17.61 91 ARG A C 1
ATOM 728 O O . ARG A 1 91 ? -2.872 -4.617 13.321 1.00 17.49 91 ARG A O 1
ATOM 736 N N . VAL A 1 92 ? -2.081 -4.693 15.420 1.00 16.93 92 VAL A N 1
ATOM 737 C CA . VAL A 1 92 ? -0.699 -4.943 15.010 1.00 17.23 92 VAL A CA 1
ATOM 738 C C . VAL A 1 92 ? -0.234 -6.403 15.131 1.00 18.09 92 VAL A C 1
ATOM 739 O O . VAL A 1 92 ? 0.918 -6.710 14.825 1.00 18.44 92 VAL A O 1
ATOM 743 N N . ARG A 1 93 ? -1.111 -7.301 15.577 1.00 19.14 93 ARG A N 1
ATOM 744 C CA . ARG A 1 93 ? -0.723 -8.710 15.694 1.00 20.09 93 ARG A CA 1
ATOM 745 C C . ARG A 1 93 ? -0.456 -9.319 14.316 1.00 20.37 93 ARG A C 1
ATOM 746 O O . ARG A 1 93 ? -1.263 -9.173 13.394 1.00 20.41 93 ARG A O 1
ATOM 754 N N . GLY A 1 94 ? 0.697 -9.972 14.184 1.00 20.88 94 GLY A N 1
ATOM 755 C CA . GLY A 1 94 ? 1.075 -10.634 12.944 1.00 21.35 94 GLY A CA 1
ATOM 756 C C . GLY A 1 94 ? 1.519 -9.699 11.828 1.00 21.65 94 GLY A C 1
ATOM 757 O O . GLY A 1 94 ? 1.681 -10.128 10.680 1.00 21.85 94 GLY A O 1
ATOM 758 N N . LEU A 1 95 ? 1.718 -8.428 12.174 1.00 21.51 95 LEU A N 1
ATOM 759 C CA . LEU A 1 95 ? 2.225 -7.414 11.256 1.00 21.08 95 LEU A CA 1
ATOM 760 C C . LEU A 1 95 ? 3.739 -7.536 11.153 1.00 20.67 95 LEU A C 1
ATOM 761 O O . LEU A 1 95 ? 4.448 -7.292 12.130 1.00 20.60 95 LEU A O 1
ATOM 766 N N . GLU A 1 96 ? 4.237 -7.922 9.980 1.00 19.76 96 GLU A N 1
ATOM 767 C CA . GLU A 1 96 ? 5.678 -8.007 9.769 1.00 18.99 96 GLU A CA 1
ATOM 768 C C . GLU A 1 96 ? 6.233 -6.619 9.482 1.00 17.78 96 GLU A C 1
ATOM 769 O O . GLU A 1 96 ? 5.787 -5.950 8.548 1.00 17.90 96 GLU A O 1
ATOM 775 N N . THR A 1 97 ? 7.181 -6.176 10.307 1.00 16.05 97 THR A N 1
ATOM 776 C CA . THR A 1 97 ? 7.785 -4.849 10.141 1.00 14.83 97 THR A CA 1
ATOM 777 C C . THR A 1 97 ? 9.294 -4.888 10.011 1.00 14.27 97 THR A C 1
ATOM 778 O O . THR A 1 97 ? 9.929 -3.867 9.710 1.00 14.35 97 THR A O 1
ATOM 782 N N . GLY A 1 98 ? 9.866 -6.063 10.234 1.00 14.62 98 GLY A N 1
ATOM 783 C CA . GLY A 1 98 ? 11.305 -6.176 10.335 1.00 13.86 98 GLY A CA 1
ATOM 784 C C . GLY A 1 98 ? 11.825 -5.900 11.732 1.00 13.61 98 GLY A C 1
ATOM 785 O O . GLY A 1 98 ? 13.030 -6.045 11.949 1.00 14.07 98 GLY A O 1
ATOM 786 N N . ALA A 1 99 ? 10.943 -5.501 12.660 1.00 12.42 99 ALA A N 1
ATOM 787 C CA . ALA A 1 99 ? 11.296 -5.443 14.091 1.00 11.08 99 ALA A CA 1
ATOM 788 C C . ALA A 1 99 ? 11.644 -6.838 14.573 1.00 10.20 99 ALA A C 1
ATOM 789 O O . ALA A 1 99 ? 11.156 -7.850 14.042 1.00 11.87 99 ALA A O 1
ATOM 791 N N . ASP A 1 100 ? 12.503 -6.896 15.581 1.00 8.62 100 ASP A N 1
ATOM 792 C CA . ASP A 1 100 ? 13.066 -8.151 16.036 1.00 7.50 100 ASP A CA 1
ATOM 793 C C . ASP A 1 100 ? 12.197 -8.866 17.061 1.00 6.86 100 ASP A C 1
ATOM 794 O O . ASP A 1 100 ? 12.218 -10.080 17.165 1.00 7.61 100 ASP A O 1
ATOM 799 N N . ASP A 1 101 ? 11.442 -8.097 17.841 1.00 6.56 101 ASP A N 1
ATOM 800 C CA . ASP A 1 101 ? 10.530 -8.676 18.822 1.00 5.52 101 ASP A CA 1
ATOM 801 C C . ASP A 1 101 ? 9.527 -7.613 19.255 1.00 5.45 101 ASP A C 1
ATOM 802 O O . ASP A 1 101 ? 9.527 -6.498 18.740 1.00 6.02 101 ASP A O 1
ATOM 807 N N . CYS A 1 102 ? 8.657 -7.989 20.180 1.00 5.63 102 CYS A N 1
ATOM 808 C CA . CYS A 1 102 ? 7.682 -7.059 20.725 1.00 7.71 102 CYS A CA 1
ATOM 809 C C . CYS A 1 102 ? 7.385 -7.457 22.156 1.00 7.33 102 CYS A C 1
ATOM 810 O O . CYS A 1 102 ? 7.658 -8.586 22.571 1.00 8.52 102 CYS A O 1
ATOM 813 N N . ILE A 1 103 ? 6.832 -6.509 22.902 1.00 6.36 103 ILE A N 1
ATOM 814 C CA . ILE A 1 103 ? 6.363 -6.764 24.247 1.00 6.63 103 ILE A CA 1
ATOM 815 C C . ILE A 1 103 ? 5.127 -5.920 24.492 1.00 5.79 103 ILE A C 1
ATOM 816 O O . ILE A 1 103 ? 5.073 -4.771 24.061 1.00 5.67 103 ILE A O 1
ATOM 821 N N . THR A 1 104 ? 4.146 -6.493 25.186 1.00 6.60 104 THR A N 1
ATOM 822 C CA . THR A 1 104 ? 2.881 -5.809 25.437 1.00 7.07 104 THR A CA 1
ATOM 823 C C . THR A 1 104 ? 2.916 -5.065 26.782 1.00 6.84 104 THR A C 1
ATOM 824 O O . THR A 1 104 ? 3.364 -5.624 27.790 1.00 7.18 104 THR A O 1
ATOM 828 N N . LYS A 1 105 ? 2.452 -3.814 26.772 1.00 6.73 105 LYS A N 1
ATOM 829 C CA . LYS A 1 105 ? 2.280 -2.994 27.992 1.00 7.18 105 LYS A CA 1
ATOM 830 C C . LYS A 1 105 ? 0.888 -3.199 28.560 1.00 7.26 105 LYS A C 1
ATOM 831 O O . LYS A 1 105 ? -0.082 -3.220 27.797 1.00 8.32 105 LYS A O 1
ATOM 837 N N . PRO A 1 106 ? 0.737 -3.324 29.880 1.00 6.98 106 PRO A N 1
ATOM 838 C CA . PRO A 1 106 ? 1.829 -3.266 30.858 1.00 6.69 106 PRO A CA 1
ATOM 839 C C . PRO A 1 106 ? 2.632 -4.570 30.948 1.00 5.78 106 PRO A C 1
ATOM 840 O O . PRO A 1 106 ? 2.081 -5.654 30.815 1.00 6.48 106 PRO A O 1
ATOM 844 N N . PHE A 1 107 ? 3.938 -4.449 31.176 1.00 5.78 107 PHE A N 1
ATOM 845 C CA . PHE A 1 107 ? 4.756 -5.646 31.371 1.00 6.09 107 PHE A CA 1
ATOM 846 C C . PHE A 1 107 ? 5.459 -5.618 32.714 1.00 6.68 107 PHE A C 1
ATOM 847 O O . PHE A 1 107 ? 5.570 -4.556 33.315 1.00 7.03 107 PHE A O 1
ATOM 855 N N . SER A 1 108 ? 5.942 -6.767 33.186 1.00 6.90 108 SER A N 1
ATOM 856 C CA . SER A 1 108 ? 6.701 -6.778 34.428 1.00 7.58 108 SER A CA 1
ATOM 857 C C . SER A 1 108 ? 8.149 -6.380 34.168 1.00 7.70 108 SER A C 1
ATOM 858 O O . SER A 1 108 ? 8.644 -6.591 33.045 1.00 8.53 108 SER A O 1
ATOM 861 N N . PRO A 1 109 ? 8.832 -5.828 35.177 1.00 8.28 109 PRO A N 1
ATOM 862 C CA . PRO A 1 109 ? 10.263 -5.521 35.043 1.00 7.40 109 PRO A CA 1
ATOM 863 C C . PRO A 1 109 ? 11.069 -6.733 34.559 1.00 6.28 109 PRO A C 1
ATOM 864 O O . PRO A 1 109 ? 11.868 -6.621 33.604 1.00 5.83 109 PRO A O 1
ATOM 868 N N . LYS A 1 110 ? 10.816 -7.912 35.124 1.00 5.06 110 LYS A N 1
ATOM 869 C CA . LYS A 1 110 ? 11.556 -9.094 34.702 1.00 4.86 110 LYS A CA 1
ATOM 870 C C . LYS A 1 110 ? 11.340 -9.479 33.236 1.00 3.95 110 LYS A C 1
ATOM 871 O O . LYS A 1 110 ? 12.300 -9.882 32.563 1.00 4.11 110 LYS A O 1
ATOM 877 N N . GLU A 1 111 ? 10.102 -9.382 32.741 1.00 4.21 111 GLU A N 1
ATOM 878 C CA . GLU A 1 111 ? 9.808 -9.747 31.358 1.00 5.64 111 GLU A CA 1
ATOM 879 C C . GLU A 1 111 ? 10.466 -8.818 30.356 1.00 4.73 111 GLU A C 1
ATOM 880 O O . GLU A 1 111 ? 10.995 -9.283 29.349 1.00 4.78 111 GLU A O 1
ATOM 886 N N . LEU A 1 112 ? 10.447 -7.519 30.646 1.00 4.99 112 LEU A N 1
ATOM 887 C CA . LEU A 1 112 ? 11.139 -6.549 29.809 1.00 5.05 112 LEU A CA 1
ATOM 888 C C . LEU A 1 112 ? 12.615 -6.910 29.698 1.00 4.10 112 LEU A C 1
ATOM 889 O O . LEU A 1 112 ? 13.169 -6.983 28.585 1.00 4.83 112 LEU A O 1
ATOM 894 N N . VAL A 1 113 ? 13.254 -7.105 30.845 1.00 3.61 113 VAL A N 1
ATOM 895 C CA . VAL A 1 113 ? 14.691 -7.378 30.832 1.00 3.22 113 VAL A CA 1
ATOM 896 C C . VAL A 1 113 ? 14.985 -8.685 30.093 1.00 2.76 113 VAL A C 1
ATOM 897 O O . VAL A 1 113 ? 15.930 -8.747 29.302 1.00 2.67 113 VAL A O 1
ATOM 901 N N . ALA A 1 114 ? 14.191 -9.732 30.341 1.00 2.13 114 ALA A N 1
ATOM 902 C CA . ALA A 1 114 ? 14.445 -11.013 29.689 1.00 2.00 114 ALA A CA 1
ATOM 903 C C . ALA A 1 114 ? 14.296 -10.887 28.173 1.00 2.00 114 ALA A C 1
ATOM 904 O O . ALA A 1 114 ? 15.082 -11.470 27.429 1.00 2.07 114 ALA A O 1
ATOM 906 N N . ARG A 1 115 ? 13.307 -10.127 27.703 1.00 2.71 115 ARG A N 1
ATOM 907 C CA . ARG A 1 115 ? 13.090 -10.000 26.261 1.00 3.76 115 ARG A CA 1
ATOM 908 C C . ARG A 1 115 ? 14.254 -9.254 25.610 1.00 2.82 115 ARG A C 1
ATOM 909 O O . ARG A 1 115 ? 14.723 -9.630 24.519 1.00 3.17 115 ARG A O 1
ATOM 917 N N . ILE A 1 116 ? 14.722 -8.195 26.273 1.00 2.68 116 ILE A N 1
ATOM 918 C CA . ILE A 1 116 ? 15.843 -7.402 25.748 1.00 3.80 116 ILE A CA 1
ATOM 919 C C . ILE A 1 116 ? 17.108 -8.282 25.690 1.00 2.64 116 ILE A C 1
ATOM 920 O O . ILE A 1 116 ? 17.814 -8.318 24.679 1.00 2.95 116 ILE A O 1
ATOM 925 N N . LYS A 1 117 ? 17.367 -9.037 26.758 1.00 2.02 117 LYS A N 1
ATOM 926 C CA . LYS A 1 117 ? 18.550 -9.884 26.786 1.00 2.00 117 LYS A CA 1
ATOM 927 C C . LYS A 1 117 ? 18.496 -10.955 25.709 1.00 2.00 117 LYS A C 1
ATOM 928 O O . LYS A 1 117 ? 19.499 -11.249 25.089 1.00 2.00 117 LYS A O 1
ATOM 934 N N . ALA A 1 118 ? 17.317 -11.517 25.480 1.00 2.00 118 ALA A N 1
ATOM 935 C CA . ALA A 1 118 ? 17.177 -12.551 24.464 1.00 2.00 118 ALA A CA 1
ATOM 936 C C . ALA A 1 118 ? 17.460 -12.008 23.071 1.00 2.00 118 ALA A C 1
ATOM 937 O O . ALA A 1 118 ? 18.141 -12.652 22.278 1.00 2.00 118 ALA A O 1
ATOM 939 N N . VAL A 1 119 ? 16.960 -10.811 22.798 1.00 2.00 119 VAL A N 1
ATOM 940 C CA . VAL A 1 119 ? 17.211 -10.203 21.505 1.00 2.11 119 VAL A CA 1
ATOM 941 C C . VAL A 1 119 ? 18.698 -9.871 21.323 1.00 2.25 119 VAL A C 1
ATOM 942 O O . VAL A 1 119 ? 19.268 -10.089 20.250 1.00 2.65 119 VAL A O 1
ATOM 946 N N . MET A 1 120 ? 19.326 -9.354 22.384 1.00 2.13 120 MET A N 1
ATOM 947 C CA . MET A 1 120 ? 20.742 -9.003 22.298 1.00 2.62 120 MET A CA 1
ATOM 948 C C . MET A 1 120 ? 21.697 -10.163 22.068 1.00 2.50 120 MET A C 1
ATOM 949 O O . MET A 1 120 ? 22.743 -9.979 21.449 1.00 3.82 120 MET A O 1
ATOM 958 N N . ARG A 1 121 ? 21.367 -11.353 22.558 1.00 2.00 121 ARG A N 1
ATOM 959 C CA . ARG A 1 121 ? 22.245 -12.499 22.316 1.00 2.00 121 ARG A CA 1
ATOM 960 C C . ARG A 1 121 ? 21.893 -13.251 21.023 1.00 2.21 121 ARG A C 1
ATOM 961 O O . ARG A 1 121 ? 22.605 -14.154 20.634 1.00 2.00 121 ARG A O 1
ATOM 969 N N . ARG A 1 122 ? 20.826 -12.831 20.344 1.00 2.63 122 ARG A N 1
ATOM 970 C CA . ARG A 1 122 ? 20.351 -13.537 19.160 1.00 5.44 122 ARG A CA 1
ATOM 971 C C . ARG A 1 122 ? 21.366 -13.446 18.037 1.00 6.51 122 ARG A C 1
ATOM 972 O O . ARG A 1 122 ? 21.917 -12.374 17.770 1.00 6.71 122 ARG A O 1
ATOM 980 N N . ILE A 1 123 ? 21.594 -14.594 17.404 1.00 8.31 123 ILE A N 1
ATOM 981 C CA . ILE A 1 123 ? 22.436 -14.727 16.220 1.00 10.94 123 ILE A CA 1
ATOM 982 C C . ILE A 1 123 ? 21.776 -14.021 15.048 1.00 12.91 123 ILE A C 1
ATOM 983 O O . ILE A 1 123 ? 20.548 -13.924 14.985 1.00 13.38 123 ILE A O 1
ATOM 988 N N . SER A 1 124 ? 22.599 -13.552 14.110 1.00 15.60 124 SER A N 1
ATOM 989 C CA . SER A 1 124 ? 22.105 -12.910 12.894 1.00 17.68 124 SER A CA 1
ATOM 990 C C . SER A 1 124 ? 21.467 -13.936 11.948 1.00 19.35 124 SER A C 1
ATOM 991 O O . SER A 1 124 ? 22.110 -14.931 11.579 1.00 18.88 124 SER A O 1
ATOM 994 N N . PRO A 1 125 ? 20.204 -13.693 11.580 1.00 20.92 125 PRO A N 1
ATOM 995 C CA . PRO A 1 125 ? 19.377 -14.678 10.860 1.00 22.14 125 PRO A CA 1
ATOM 996 C C . PRO A 1 125 ? 19.883 -15.129 9.485 1.00 23.34 125 PRO A C 1
ATOM 997 O O . PRO A 1 125 ? 20.506 -14.349 8.753 1.00 23.37 125 PRO A O 1
ATOM 1001 N N . MET A 1 126 ? 19.586 -16.395 9.174 1.00 24.64 126 MET A N 1
ATOM 1002 C CA . MET A 1 126 ? 19.950 -17.088 7.932 1.00 25.81 126 MET A CA 1
ATOM 1003 C C . MET A 1 126 ? 21.429 -17.488 7.808 1.00 26.05 126 MET A C 1
ATOM 1004 O O . MET A 1 126 ? 22.288 -16.678 7.459 1.00 26.52 126 MET A O 1
ATOM 1009 N N . ALA B 2 2 ? 12.524 -0.566 54.971 1.00 18.90 2 ALA B N 1
ATOM 1010 C CA . ALA B 2 2 ? 12.094 -0.105 56.319 1.00 18.09 2 ALA B CA 1
ATOM 1011 C C . ALA B 2 2 ? 10.564 -0.087 56.456 1.00 17.57 2 ALA B C 1
ATOM 1012 O O . ALA B 2 2 ? 9.992 -1.020 57.024 1.00 19.00 2 ALA B O 1
ATOM 1014 N N . ARG B 2 3 ? 9.909 0.954 55.941 1.00 15.70 3 ARG B N 1
ATOM 1015 C CA . ARG B 2 3 ? 8.442 1.025 55.996 1.00 14.05 3 ARG B CA 1
ATOM 1016 C C . ARG B 2 3 ? 7.756 0.017 55.069 1.00 12.19 3 ARG B C 1
ATOM 1017 O O . ARG B 2 3 ? 8.101 -0.144 53.885 1.00 13.53 3 ARG B O 1
ATOM 1025 N N . ARG B 2 4 ? 6.756 -0.636 55.638 1.00 9.62 4 ARG B N 1
ATOM 1026 C CA . ARG B 2 4 ? 6.068 -1.754 55.027 1.00 9.10 4 ARG B CA 1
ATOM 1027 C C . ARG B 2 4 ? 4.905 -1.248 54.195 1.00 8.22 4 ARG B C 1
ATOM 1028 O O . ARG B 2 4 ? 4.010 -0.557 54.691 1.00 7.66 4 ARG B O 1
ATOM 1036 N N . ILE B 2 5 ? 4.897 -1.608 52.918 1.00 6.39 5 ILE B N 1
ATOM 1037 C CA . ILE B 2 5 ? 3.817 -1.187 52.017 1.00 7.03 5 ILE B CA 1
ATOM 1038 C C . ILE B 2 5 ? 3.111 -2.422 51.480 1.00 6.80 5 ILE B C 1
ATOM 1039 O O . ILE B 2 5 ? 3.721 -3.241 50.808 1.00 7.90 5 ILE B O 1
ATOM 1044 N N . LEU B 2 6 ? 1.827 -2.564 51.797 1.00 6.75 6 LEU B N 1
ATOM 1045 C CA . LEU B 2 6 ? 1.012 -3.684 51.292 1.00 6.44 6 LEU B CA 1
ATOM 1046 C C . LEU B 2 6 ? 0.441 -3.321 49.939 1.00 6.44 6 LEU B C 1
ATOM 1047 O O . LEU B 2 6 ? -0.281 -2.338 49.827 1.00 7.16 6 LEU B O 1
ATOM 1052 N N . VAL B 2 7 ? 0.818 -4.093 48.919 1.00 5.04 7 VAL B N 1
ATOM 1053 C CA . VAL B 2 7 ? 0.424 -3.814 47.537 1.00 5.53 7 VAL B CA 1
ATOM 1054 C C . VAL B 2 7 ? -0.615 -4.844 47.123 1.00 5.84 7 VAL B C 1
ATOM 1055 O O . VAL B 2 7 ? -0.300 -6.003 46.847 1.00 7.12 7 VAL B O 1
ATOM 1059 N N . VAL B 2 8 ? -1.862 -4.412 47.113 1.00 5.86 8 VAL B N 1
ATOM 1060 C CA . VAL B 2 8 ? -2.995 -5.297 46.848 1.00 6.01 8 VAL B CA 1
ATOM 1061 C C . VAL B 2 8 ? -3.470 -5.044 45.433 1.00 6.13 8 VAL B C 1
ATOM 1062 O O . VAL B 2 8 ? -4.238 -4.102 45.166 1.00 6.67 8 VAL B O 1
ATOM 1066 N N . GLU B 2 9 ? -2.982 -5.874 44.511 1.00 6.15 9 GLU B N 1
ATOM 1067 C CA . GLU B 2 9 ? -3.151 -5.618 43.093 1.00 6.17 9 GLU B CA 1
ATOM 1068 C C . GLU B 2 9 ? -3.090 -6.928 42.371 1.00 6.49 9 GLU B C 1
ATOM 1069 O O . GLU B 2 9 ? -2.097 -7.642 42.484 1.00 7.26 9 GLU B O 1
ATOM 1075 N N . ASP B 2 10 ? -4.146 -7.245 41.627 1.00 6.00 10 ASP B N 1
ATOM 1076 C CA . ASP B 2 10 ? -4.210 -8.509 40.907 1.00 6.57 10 ASP B CA 1
ATOM 1077 C C . ASP B 2 10 ? -3.607 -8.483 39.509 1.00 7.44 10 ASP B C 1
ATOM 1078 O O . ASP B 2 10 ? -3.395 -9.528 38.919 1.00 8.80 10 ASP B O 1
ATOM 1083 N N . GLU B 2 11 ? -3.342 -7.291 38.986 1.00 8.00 11 GLU B N 1
ATOM 1084 C CA . GLU B 2 11 ? -2.674 -7.172 37.693 1.00 9.39 11 GLU B CA 1
ATOM 1085 C C . GLU B 2 11 ? -1.185 -7.385 37.980 1.00 8.55 11 GLU B C 1
ATOM 1086 O O . GLU B 2 11 ? -0.509 -6.479 38.468 1.00 8.65 11 GLU B O 1
ATOM 1092 N N . ALA B 2 12 ? -0.689 -8.587 37.701 1.00 8.97 12 ALA B N 1
ATOM 1093 C CA . ALA B 2 12 ? 0.686 -8.966 38.056 1.00 8.09 12 ALA B CA 1
ATOM 1094 C C . ALA B 2 12 ? 1.763 -7.987 37.551 1.00 8.18 12 ALA B C 1
ATOM 1095 O O . ALA B 2 12 ? 2.630 -7.613 38.330 1.00 7.97 12 ALA B O 1
ATOM 1097 N N . PRO B 2 13 ? 1.756 -7.572 36.286 1.00 7.92 13 PRO B N 1
ATOM 1098 C CA . PRO B 2 13 ? 2.802 -6.635 35.844 1.00 8.18 13 PRO B CA 1
ATOM 1099 C C . PRO B 2 13 ? 2.821 -5.339 36.653 1.00 8.73 13 PRO B C 1
ATOM 1100 O O . PRO B 2 13 ? 3.885 -4.786 36.930 1.00 7.85 13 PRO B O 1
ATOM 1104 N N . ILE B 2 14 ? 1.652 -4.844 37.036 1.00 8.12 14 ILE B N 1
ATOM 1105 C CA . ILE B 2 14 ? 1.575 -3.609 37.797 1.00 8.74 14 ILE B CA 1
ATOM 1106 C C . ILE B 2 14 ? 2.056 -3.844 39.214 1.00 8.03 14 ILE B C 1
ATOM 1107 O O . ILE B 2 14 ? 2.844 -3.065 39.767 1.00 8.18 14 ILE B O 1
ATOM 1112 N N . ARG B 2 15 ? 1.586 -4.938 39.823 1.00 7.01 15 AR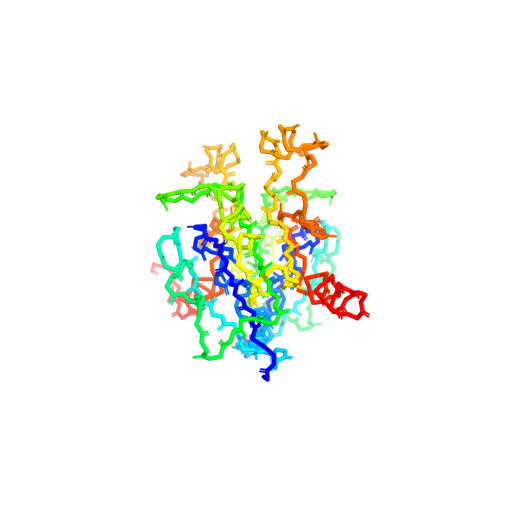G B N 1
ATOM 1113 C CA . ARG B 2 15 ? 2.037 -5.270 41.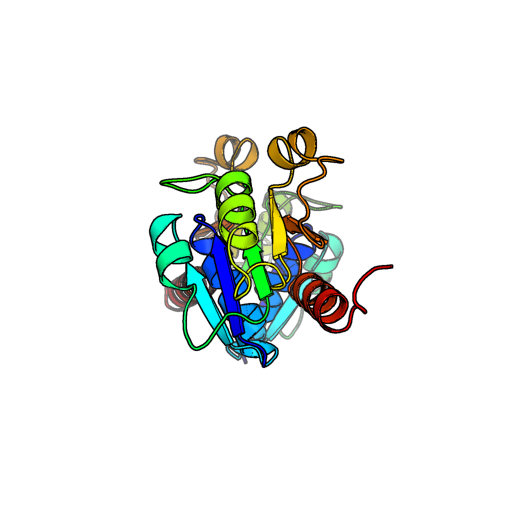162 1.00 5.69 15 ARG B CA 1
ATOM 1114 C C . ARG B 2 15 ? 3.562 -5.410 41.218 1.00 6.31 15 ARG B C 1
ATOM 1115 O O . ARG B 2 15 ? 4.193 -4.902 42.128 1.00 5.48 15 ARG B O 1
ATOM 1123 N N . GLU B 2 16 ? 4.146 -6.058 40.211 1.00 6.22 16 GLU B N 1
ATOM 1124 C CA . GLU B 2 16 ? 5.592 -6.285 40.203 1.00 6.89 16 GLU B CA 1
ATOM 1125 C C . GLU B 2 16 ? 6.354 -4.991 39.964 1.00 6.81 16 GLU B C 1
ATOM 1126 O O . GLU B 2 16 ? 7.396 -4.748 40.574 1.00 5.90 16 GLU B O 1
ATOM 1132 N N . MET B 2 17 ? 5.819 -4.122 39.125 1.00 6.70 17 MET B N 1
ATOM 1133 C CA . MET B 2 17 ? 6.431 -2.818 38.943 1.00 7.83 17 MET B CA 1
ATOM 1134 C C . MET B 2 17 ? 6.445 -2.006 40.218 1.00 7.66 17 MET B C 1
ATOM 1135 O O . MET B 2 17 ? 7.474 -1.413 40.583 1.00 7.05 17 MET B O 1
ATOM 1140 N N . VAL B 2 18 ? 5.300 -1.972 40.904 1.00 6.88 18 VAL B N 1
ATOM 1141 C CA . VAL B 2 18 ? 5.177 -1.211 42.138 1.00 7.50 18 VAL B CA 1
ATOM 1142 C C . VAL B 2 18 ? 6.180 -1.717 43.191 1.00 6.46 18 VAL B C 1
ATOM 1143 O O . VAL B 2 18 ? 6.918 -0.949 43.802 1.00 6.96 18 VAL B O 1
ATOM 1147 N N . CYS B 2 19 ? 6.235 -3.034 43.368 1.00 6.73 19 CYS B N 1
ATOM 1148 C CA . CYS B 2 19 ? 7.144 -3.631 44.348 1.00 6.79 19 CYS B CA 1
ATOM 1149 C C . CYS B 2 19 ? 8.608 -3.387 43.972 1.00 5.69 19 CYS B C 1
ATOM 1150 O O . CYS B 2 19 ? 9.438 -3.128 44.839 1.00 6.03 19 CYS B O 1
ATOM 1153 N N . PHE B 2 20 ? 8.918 -3.434 42.677 1.00 5.50 20 PHE B N 1
ATOM 1154 C CA . PHE B 2 20 ? 10.279 -3.185 42.221 1.00 5.69 20 PHE B CA 1
ATOM 1155 C C . PHE B 2 20 ? 10.720 -1.758 42.564 1.00 5.51 20 PHE B C 1
ATOM 1156 O O . PHE B 2 20 ? 11.801 -1.555 43.092 1.00 5.61 20 PHE B O 1
ATOM 1164 N N . VAL B 2 21 ? 9.869 -0.778 42.288 1.00 5.49 21 VAL B N 1
ATOM 1165 C CA . VAL B 2 21 ? 10.209 0.613 42.576 1.00 5.39 21 VAL B CA 1
ATOM 1166 C C . VAL B 2 21 ? 10.356 0.804 44.089 1.00 5.55 21 VAL B C 1
ATOM 1167 O O . VAL B 2 21 ? 11.325 1.393 44.569 1.00 5.03 21 VAL B O 1
ATOM 1171 N N . LEU B 2 22 ? 9.393 0.285 44.842 1.00 6.21 22 LEU B N 1
ATOM 1172 C CA . LEU B 2 22 ? 9.415 0.500 46.288 1.00 6.34 22 LEU B CA 1
ATOM 1173 C C . LEU B 2 22 ? 10.617 -0.160 46.960 1.00 6.38 22 LEU B C 1
ATOM 1174 O O . LEU B 2 22 ? 11.255 0.447 47.820 1.00 6.87 22 LEU B O 1
ATOM 1179 N N . GLU B 2 23 ? 10.963 -1.372 46.531 1.00 6.93 23 GLU B N 1
ATOM 1180 C CA . GLU B 2 23 ? 12.108 -2.081 47.124 1.00 8.74 23 GLU B CA 1
ATOM 1181 C C . GLU B 2 23 ? 13.437 -1.384 46.853 1.00 8.98 23 GLU B C 1
ATOM 1182 O O . GLU B 2 23 ? 14.321 -1.348 47.709 1.00 9.17 23 GLU B O 1
ATOM 1188 N N . GLN B 2 24 ? 13.593 -0.852 45.643 1.00 9.23 24 GLN B N 1
ATOM 1189 C CA . GLN B 2 24 ? 14.841 -0.171 45.301 1.00 11.20 24 GLN B CA 1
ATOM 1190 C C . GLN B 2 24 ? 14.933 1.173 46.015 1.00 11.86 24 GLN B C 1
ATOM 1191 O O . GLN B 2 24 ? 16.018 1.743 46.152 1.00 13.07 24 GLN B O 1
ATOM 1197 N N . ASN B 2 25 ? 13.793 1.665 46.484 1.00 12.46 25 ASN B N 1
ATOM 1198 C CA . ASN B 2 25 ? 13.717 2.931 47.191 1.00 12.88 25 ASN B CA 1
ATOM 1199 C C . ASN B 2 25 ? 13.731 2.746 48.706 1.00 13.17 25 ASN B C 1
ATOM 1200 O O . ASN B 2 25 ? 13.462 3.676 49.454 1.00 14.17 25 ASN B O 1
ATOM 1205 N N . GLY B 2 26 ? 14.003 1.522 49.141 1.00 12.32 26 GLY B N 1
ATOM 1206 C CA . GLY B 2 26 ? 14.217 1.242 50.549 1.00 11.41 26 GLY B CA 1
ATOM 1207 C C . GLY B 2 26 ? 12.977 0.893 51.354 1.00 11.22 26 GLY B C 1
ATOM 1208 O O . GLY B 2 26 ? 13.089 0.659 52.564 1.00 12.79 26 GLY B O 1
ATOM 1209 N N . PHE B 2 27 ? 11.803 0.870 50.721 1.00 10.19 27 PHE B N 1
ATOM 1210 C CA . PHE B 2 27 ? 10.589 0.367 51.374 1.00 9.08 27 PHE B CA 1
ATOM 1211 C C . PHE B 2 27 ? 10.634 -1.143 51.464 1.00 8.75 27 PHE B C 1
ATOM 1212 O O . PHE B 2 27 ? 11.459 -1.794 50.822 1.00 9.12 27 PHE B O 1
ATOM 1220 N N . GLN B 2 28 ? 9.721 -1.701 52.249 1.00 8.39 28 GLN B N 1
ATOM 1221 C CA . GLN B 2 28 ? 9.520 -3.140 52.294 1.00 9.08 28 GLN B CA 1
ATOM 1222 C C . GLN B 2 28 ? 8.145 -3.450 51.696 1.00 8.52 28 GLN B C 1
ATOM 1223 O O . GLN B 2 28 ? 7.130 -3.451 52.411 1.00 7.72 28 GLN B O 1
ATOM 1229 N N . PRO B 2 29 ? 8.073 -3.699 50.394 1.00 8.17 29 PRO B N 1
ATOM 1230 C CA . PRO B 2 29 ? 6.781 -4.033 49.785 1.00 7.88 29 PRO B CA 1
ATOM 1231 C C . PRO B 2 29 ? 6.376 -5.457 50.123 1.00 8.46 29 PRO B C 1
ATOM 1232 O O . PRO B 2 29 ? 7.235 -6.333 50.292 1.00 9.71 29 PRO B O 1
ATOM 1236 N N . VAL B 2 30 ? 5.070 -5.649 50.280 1.00 7.89 30 VAL B N 1
ATOM 1237 C CA . VAL B 2 30 ? 4.478 -6.944 50.573 1.00 8.06 30 VAL B CA 1
ATOM 1238 C C . VAL B 2 30 ? 3.393 -7.145 49.530 1.00 8.17 30 VAL B C 1
ATOM 1239 O O . VAL B 2 30 ? 2.490 -6.326 49.427 1.00 9.16 30 VAL B O 1
ATOM 1243 N N . GLU B 2 31 ? 3.471 -8.249 48.798 1.00 8.17 31 GLU B N 1
ATOM 1244 C CA . GLU B 2 31 ? 2.540 -8.526 47.693 1.00 7.95 31 GLU B CA 1
ATOM 1245 C C . GLU B 2 31 ? 1.271 -9.214 48.164 1.00 7.35 31 GLU B C 1
ATOM 1246 O O . GLU B 2 31 ? 1.333 -10.176 48.938 1.00 8.88 31 GLU B O 1
ATOM 1252 N N . ALA B 2 32 ? 0.127 -8.766 47.647 1.00 7.00 32 ALA B N 1
ATOM 1253 C CA . ALA B 2 32 ? -1.124 -9.476 47.828 1.00 6.76 32 ALA B CA 1
ATOM 1254 C C . ALA B 2 32 ? -1.832 -9.514 46.476 1.00 7.02 32 ALA B C 1
ATOM 1255 O O . ALA B 2 32 ? -2.268 -8.497 45.971 1.00 8.50 32 ALA B O 1
ATOM 1257 N N . GLU B 2 33 ? -1.936 -10.698 45.896 1.00 6.85 33 GLU B N 1
ATOM 1258 C CA . GLU B 2 33 ? -2.491 -10.847 44.549 1.00 7.16 33 GLU B CA 1
ATOM 1259 C C . GLU B 2 33 ? -4.007 -11.011 44.544 1.00 6.83 33 GLU B C 1
ATOM 1260 O O . GLU B 2 33 ? -4.639 -10.960 43.482 1.00 7.69 33 GLU B O 1
ATOM 1266 N N . ASP B 2 34 ? -4.597 -11.215 45.713 1.00 6.19 34 ASP B N 1
ATOM 1267 C CA . ASP B 2 34 ? -6.045 -11.383 45.817 1.00 6.34 34 ASP B CA 1
ATOM 1268 C C . ASP B 2 34 ? -6.526 -10.949 47.195 1.00 6.71 34 ASP B C 1
ATOM 1269 O O . ASP B 2 34 ? -5.719 -10.560 48.045 1.00 6.40 34 ASP B O 1
ATOM 1274 N N . TYR B 2 35 ? -7.835 -11.048 47.419 1.00 6.54 35 TYR B N 1
ATOM 1275 C CA . TYR B 2 35 ? -8.447 -10.559 48.645 1.00 6.68 35 TYR B CA 1
ATOM 1276 C C . TYR B 2 35 ? -7.962 -11.311 49.881 1.00 6.51 35 TYR B C 1
ATOM 1277 O O . TYR B 2 35 ? -7.553 -10.681 50.854 1.00 5.63 35 TYR B O 1
ATOM 1286 N N . ASP B 2 36 ? -7.992 -12.643 49.850 1.00 6.51 36 ASP B N 1
ATOM 1287 C CA . ASP B 2 36 ? -7.588 -13.394 51.043 1.00 7.43 36 ASP B CA 1
ATOM 1288 C C . ASP B 2 36 ? -6.116 -13.157 51.386 1.00 7.11 36 ASP B C 1
ATOM 1289 O O . ASP B 2 36 ? -5.772 -13.078 52.575 1.00 7.42 36 ASP B O 1
ATOM 1294 N N . SER B 2 37 ? -5.257 -13.054 50.367 1.00 7.17 37 SER B N 1
ATOM 1295 C CA . SER B 2 37 ? -3.825 -12.751 50.566 1.00 7.56 37 SER B CA 1
ATOM 1296 C C . SER B 2 37 ? -3.644 -11.428 51.286 1.00 7.33 37 SER B C 1
ATOM 1297 O O . SER B 2 37 ? -2.767 -11.292 52.142 1.00 8.34 37 SER B O 1
ATOM 1300 N N . ALA B 2 38 ? -4.480 -10.455 50.953 1.00 6.37 38 ALA B N 1
ATOM 1301 C CA . ALA B 2 38 ? -4.429 -9.150 51.591 1.00 5.63 38 ALA B CA 1
ATOM 1302 C C . ALA B 2 38 ? -4.844 -9.234 53.046 1.00 6.35 38 ALA B C 1
ATOM 1303 O O . ALA B 2 38 ? -4.137 -8.718 53.922 1.00 6.88 38 ALA B O 1
ATOM 1305 N N . VAL B 2 39 ? -5.965 -9.892 53.312 1.00 6.43 39 VAL B N 1
ATOM 1306 C CA . VAL B 2 39 ? -6.429 -10.067 54.690 1.00 7.61 39 VAL B CA 1
ATOM 1307 C C . VAL B 2 39 ? -5.374 -10.798 55.516 1.00 8.18 39 VAL B C 1
ATOM 1308 O O . VAL B 2 39 ? -5.135 -10.436 56.679 1.00 8.17 39 VAL B O 1
ATOM 1312 N N . ASN B 2 40 ? -4.714 -11.789 54.914 1.00 9.06 40 ASN B N 1
ATOM 1313 C CA . ASN B 2 40 ? -3.674 -12.573 55.603 1.00 10.38 40 ASN B CA 1
ATOM 1314 C C . ASN B 2 40 ? -2.411 -11.781 55.969 1.00 11.08 40 ASN B C 1
ATOM 1315 O O . ASN B 2 40 ? -1.603 -12.253 56.778 1.00 11.49 40 ASN B O 1
ATOM 1320 N N . GLN B 2 41 ? -2.251 -10.588 55.408 1.00 11.49 41 GLN B N 1
ATOM 1321 C CA . GLN B 2 41 ? -1.111 -9.714 55.718 1.00 13.07 41 GLN B CA 1
ATOM 1322 C C . GLN B 2 41 ? -1.458 -8.656 56.753 1.00 13.44 41 GLN B C 1
ATOM 1323 O O . GLN B 2 41 ? -0.619 -7.807 57.077 1.00 14.62 41 GLN B O 1
ATOM 1329 N N . LEU B 2 42 ? -2.674 -8.710 57.288 1.00 13.63 42 LEU B N 1
ATOM 1330 C CA . LEU B 2 42 ? -3.073 -7.789 58.349 1.00 14.01 42 LEU B CA 1
ATOM 1331 C C . LEU B 2 42 ? -2.773 -8.383 59.714 1.00 14.58 42 LEU B C 1
ATOM 1332 O O . LEU B 2 42 ? -3.676 -8.790 60.478 1.00 15.44 42 LEU B O 1
ATOM 1337 N N . ASN B 2 43 ? -1.479 -8.430 59.999 1.00 14.48 43 ASN B N 1
ATOM 1338 C CA . ASN B 2 43 ? -0.945 -8.916 61.260 1.00 15.12 43 ASN B CA 1
ATOM 1339 C C . ASN B 2 43 ? 0.399 -8.254 61.512 1.00 15.00 43 ASN B C 1
ATOM 1340 O O . ASN B 2 43 ? 0.925 -7.570 60.648 1.00 14.86 43 ASN B O 1
ATOM 1345 N N . GLU B 2 44 ? 0.949 -8.453 62.704 1.00 15.17 44 GLU B N 1
ATOM 1346 C CA . GLU B 2 44 ? 2.225 -7.849 63.080 1.00 15.61 44 GLU B CA 1
ATOM 1347 C C . GLU B 2 44 ? 3.392 -8.481 62.305 1.00 15.52 44 GLU B C 1
ATOM 1348 O O . GLU B 2 44 ? 3.505 -9.709 62.270 1.00 16.46 44 GLU B O 1
ATOM 1354 N N . PRO B 2 45 ? 4.264 -7.675 61.699 1.00 14.57 45 PRO B N 1
ATOM 1355 C CA . PRO B 2 45 ? 4.167 -6.205 61.665 1.00 13.95 45 PRO B CA 1
ATOM 1356 C C . PRO B 2 45 ? 3.158 -5.675 60.632 1.00 12.65 45 PRO B C 1
ATOM 1357 O O . PRO B 2 45 ? 3.144 -6.118 59.469 1.00 13.28 45 PRO B O 1
ATOM 1361 N N . TRP B 2 46 ? 2.317 -4.737 61.064 1.00 11.48 46 TRP B N 1
ATOM 1362 C CA . TRP B 2 46 ? 1.270 -4.164 60.208 1.00 10.30 46 TRP B CA 1
ATOM 1363 C C . TRP B 2 46 ? 1.838 -3.230 59.114 1.00 9.20 46 TRP B C 1
ATOM 1364 O O . TRP B 2 46 ? 2.925 -2.653 59.256 1.00 9.31 46 TRP B O 1
ATOM 1375 N N . PRO B 2 47 ? 1.123 -3.099 58.001 1.00 8.44 47 PRO B N 1
ATOM 1376 C CA . PRO B 2 47 ? 1.564 -2.179 56.946 1.00 7.93 47 PRO B CA 1
ATOM 1377 C C . PRO B 2 47 ? 1.521 -0.719 57.387 1.00 7.48 47 PRO B C 1
ATOM 1378 O O . PRO B 2 47 ? 0.641 -0.332 58.154 1.00 7.46 47 PRO B O 1
ATOM 1382 N N . ASP B 2 48 ? 2.473 0.071 56.890 1.00 6.80 48 ASP B N 1
ATOM 1383 C CA . ASP B 2 48 ? 2.488 1.517 57.087 1.00 7.02 48 ASP B CA 1
ATOM 1384 C C . ASP B 2 48 ? 1.593 2.242 56.092 1.00 6.92 48 ASP B C 1
ATOM 1385 O O . ASP B 2 48 ? 1.149 3.352 56.355 1.00 6.74 48 ASP B O 1
ATOM 1390 N N . LEU B 2 49 ? 1.337 1.612 54.947 1.00 6.34 49 LEU B N 1
ATOM 1391 C CA . LEU B 2 49 ? 0.441 2.153 53.915 1.00 6.52 49 LEU B CA 1
ATOM 1392 C C . LEU B 2 49 ? -0.013 0.997 53.049 1.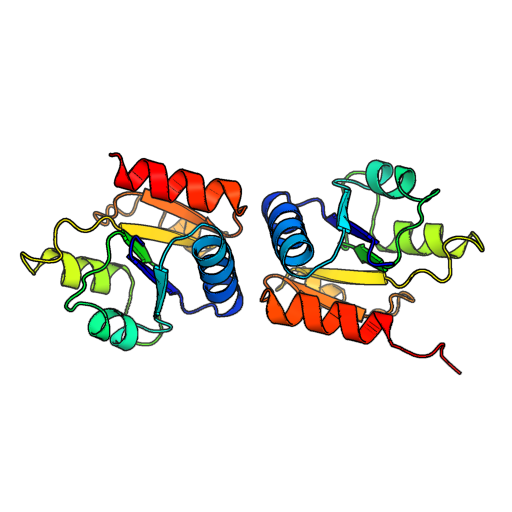00 5.93 49 LEU B C 1
ATOM 1393 O O . LEU B 2 49 ? 0.728 0.023 52.878 1.00 6.08 49 LEU B O 1
ATOM 1398 N N . ILE B 2 50 ? -1.231 1.109 52.538 1.00 5.41 50 ILE B N 1
ATOM 1399 C CA . ILE B 2 50 ? -1.828 0.083 51.653 1.00 5.34 50 ILE B CA 1
ATOM 1400 C C . ILE B 2 50 ? -2.169 0.679 50.302 1.00 5.71 50 ILE B C 1
ATOM 1401 O O . ILE B 2 50 ? -2.848 1.705 50.240 1.00 6.19 50 ILE B O 1
ATOM 1406 N N . LEU B 2 51 ? -1.649 0.074 49.227 1.00 5.41 51 LEU B N 1
ATOM 1407 C CA . LEU B 2 51 ? -2.040 0.418 47.859 1.00 6.19 51 LEU B CA 1
ATOM 1408 C C . LEU B 2 51 ? -3.054 -0.627 47.425 1.00 6.22 51 LEU B C 1
ATOM 1409 O O . LEU B 2 51 ? -2.814 -1.819 47.569 1.00 7.43 51 LEU B O 1
ATOM 1414 N N . LEU B 2 52 ? -4.197 -0.186 46.925 1.00 6.08 52 LEU B N 1
ATOM 1415 C CA . LEU B 2 52 ? -5.367 -1.055 46.802 1.00 6.30 52 LEU B CA 1
ATOM 1416 C C . LEU B 2 52 ? -6.100 -0.919 45.465 1.00 6.25 52 LEU B C 1
ATOM 1417 O O . LEU B 2 52 ? -6.640 0.151 45.151 1.00 7.48 52 LEU B O 1
ATOM 1422 N N . ALA B 2 53 ? -6.172 -2.012 44.716 1.00 5.86 53 ALA B N 1
ATOM 1423 C CA . ALA B 2 53 ? -6.964 -2.047 43.491 1.00 6.08 53 ALA B CA 1
ATOM 1424 C C . ALA B 2 53 ? -8.453 -2.095 43.789 1.00 6.35 53 ALA B C 1
ATOM 1425 O O . ALA B 2 53 ? -8.874 -2.530 44.849 1.00 7.21 53 ALA B O 1
ATOM 1427 N N . TRP B 2 54 ? -9.274 -1.646 42.843 1.00 5.88 54 TRP B N 1
ATOM 1428 C CA . TRP B 2 54 ? -10.718 -1.623 43.070 1.00 6.45 54 TRP B CA 1
ATOM 1429 C C . TRP B 2 54 ? -11.381 -2.992 43.122 1.00 5.78 54 TRP B C 1
ATOM 1430 O O . TRP B 2 54 ? -12.368 -3.186 43.831 1.00 6.34 54 TRP B O 1
ATOM 1441 N N . MET B 2 55 ? -10.874 -3.941 42.348 1.00 6.22 55 MET B N 1
ATOM 1442 C CA . MET B 2 55 ? -11.497 -5.258 42.314 1.00 6.36 55 MET B CA 1
ATOM 1443 C C . MET B 2 55 ? -10.416 -6.328 42.275 1.00 6.60 55 MET B C 1
ATOM 1444 O O . MET B 2 55 ? -9.431 -6.199 41.534 1.00 6.98 55 MET B O 1
ATOM 1449 N N . LEU B 2 56 ? -10.615 -7.383 43.057 1.00 6.11 56 LEU B N 1
ATOM 1450 C CA . LEU B 2 56 ? -9.653 -8.485 43.167 1.00 6.38 56 LEU B CA 1
ATOM 1451 C C . LEU B 2 56 ? -10.365 -9.814 43.019 1.00 5.54 56 LEU B C 1
ATOM 1452 O O . LEU B 2 56 ? -11.575 -9.906 43.259 1.00 5.51 56 LEU B O 1
ATOM 1457 N N . PRO B 2 57 ? -9.630 -10.868 42.662 1.00 5.00 57 PRO B N 1
ATOM 1458 C CA . PRO B 2 57 ? -10.139 -12.229 42.874 1.00 4.91 57 PRO B CA 1
ATOM 1459 C C . PRO B 2 57 ? -10.482 -12.370 44.354 1.00 4.43 57 PRO B C 1
ATOM 1460 O O . PRO B 2 57 ? -9.673 -11.998 45.222 1.00 5.70 57 PRO B O 1
ATOM 1464 N N . GLY B 2 58 ? -11.696 -12.804 44.651 1.00 3.90 58 GLY B N 1
ATOM 1465 C CA . GLY B 2 58 ? -12.090 -13.034 46.028 1.00 4.24 58 GLY B CA 1
ATOM 1466 C C . GLY B 2 58 ? -12.741 -11.900 46.809 1.00 4.46 58 GLY B C 1
ATOM 1467 O O . GLY B 2 58 ? -13.274 -12.162 47.882 1.00 4.33 58 GLY B O 1
ATOM 1468 N N . GLY B 2 59 ? -12.708 -10.662 46.311 1.00 3.84 59 GLY B N 1
ATOM 1469 C CA . GLY B 2 59 ? -13.276 -9.551 47.064 1.00 5.46 59 GLY B CA 1
ATOM 1470 C C . GLY B 2 59 ? -12.912 -8.220 46.495 1.00 6.49 59 GLY B C 1
ATOM 1471 O O . GLY B 2 59 ? -11.968 -8.125 45.730 1.00 8.84 59 GLY B O 1
ATOM 1472 N N . SER B 2 60 ? -13.665 -7.181 46.839 1.00 7.16 60 SER B N 1
ATOM 1473 C CA . SER B 2 60 ? -13.432 -5.858 46.258 1.00 7.16 60 SER B CA 1
ATOM 1474 C C . SER B 2 60 ? -12.586 -4.958 47.145 1.00 6.74 60 SER B C 1
ATOM 1475 O O . SER B 2 60 ? -12.430 -5.198 48.352 1.00 7.05 60 SER B O 1
ATOM 1478 N N . GLY B 2 61 ? -12.048 -3.902 46.541 1.00 6.67 61 GLY B N 1
ATOM 1479 C CA . GLY B 2 61 ? -11.387 -2.849 47.298 1.00 6.96 61 GLY B CA 1
ATOM 1480 C C . GLY B 2 61 ? -12.265 -2.222 48.383 1.00 7.55 61 GLY B C 1
ATOM 1481 O O . GLY B 2 61 ? -11.815 -2.018 49.519 1.00 7.08 61 GLY B O 1
ATOM 1482 N N . ILE B 2 62 ? -13.515 -1.925 48.039 1.00 7.51 62 ILE B N 1
ATOM 1483 C CA . ILE B 2 62 ? -14.486 -1.364 48.995 1.00 8.44 62 ILE B CA 1
ATOM 1484 C C . ILE B 2 62 ? -14.690 -2.302 50.186 1.00 8.13 62 ILE B C 1
ATOM 1485 O O . ILE B 2 62 ? -14.727 -1.863 51.333 1.00 7.09 62 ILE B O 1
ATOM 1490 N N . GLN B 2 63 ? -14.812 -3.594 49.908 1.00 8.29 63 GLN B N 1
ATOM 1491 C CA . GLN B 2 63 ? -14.920 -4.625 50.923 1.00 8.90 63 GLN B CA 1
ATOM 1492 C C . GLN B 2 63 ? -13.694 -4.620 51.841 1.00 8.66 63 GLN B C 1
ATOM 1493 O O . GLN B 2 63 ? -13.811 -4.703 53.063 1.00 8.92 63 GLN B O 1
ATOM 1499 N N . PHE B 2 64 ? -12.508 -4.512 51.248 1.00 7.56 64 PHE B N 1
ATOM 1500 C CA . PHE B 2 64 ? -11.280 -4.516 52.022 1.00 7.24 64 PHE B CA 1
ATOM 1501 C C . PHE B 2 64 ? -11.171 -3.291 52.906 1.00 6.90 64 PHE B C 1
ATOM 1502 O O . PHE B 2 64 ? -10.747 -3.390 54.076 1.00 6.62 64 PHE B O 1
ATOM 1510 N N . ILE B 2 65 ? -11.574 -2.139 52.379 1.00 6.41 65 ILE B N 1
ATOM 1511 C CA . ILE B 2 65 ? -11.596 -0.925 53.217 1.00 6.95 65 ILE B CA 1
ATOM 1512 C C . ILE B 2 65 ? -12.531 -1.099 54.411 1.00 7.44 65 ILE B C 1
ATOM 1513 O O . ILE B 2 65 ? -12.184 -0.730 55.530 1.00 7.36 65 ILE B O 1
ATOM 1518 N N . LYS B 2 66 ? -13.696 -1.692 54.207 1.00 7.37 66 LYS B N 1
ATOM 1519 C CA . LYS B 2 66 ? -14.633 -1.898 55.306 1.00 8.49 66 LYS B CA 1
ATOM 1520 C C . LYS B 2 66 ? -14.002 -2.801 56.360 1.00 8.26 66 LYS B C 1
ATOM 1521 O O . LYS B 2 66 ? -14.100 -2.531 57.565 1.00 8.34 66 LYS B O 1
ATOM 1527 N N . HIS B 2 67 ? -13.311 -3.839 55.908 1.00 8.31 67 HIS B N 1
ATOM 1528 C CA . HIS B 2 67 ? -12.553 -4.728 56.787 1.00 8.41 67 HIS B CA 1
ATOM 1529 C C . HIS B 2 67 ? -11.507 -3.952 57.623 1.00 7.93 67 HIS B C 1
ATOM 1530 O O . HIS B 2 67 ? -11.370 -4.158 58.837 1.00 8.37 67 HIS B O 1
ATOM 1537 N N . LEU B 2 68 ? -10.776 -3.051 56.971 1.00 7.25 68 LEU B N 1
ATOM 1538 C CA . LEU B 2 68 ? -9.784 -2.225 57.658 1.00 7.44 68 LEU B CA 1
ATOM 1539 C C . LEU B 2 68 ? -10.398 -1.302 58.708 1.00 8.15 68 LEU B C 1
ATOM 1540 O O . LEU B 2 68 ? -9.843 -1.120 59.802 1.00 7.14 68 LEU B O 1
ATOM 1545 N N . LYS B 2 69 ? -11.541 -0.711 58.385 1.00 8.71 69 LYS B N 1
ATOM 1546 C CA . LYS B 2 69 ? -12.136 0.310 59.248 1.00 9.84 69 LYS B CA 1
ATOM 1547 C C . LYS B 2 69 ? -12.851 -0.278 60.451 1.00 11.11 69 LYS B C 1
ATOM 1548 O O . LYS B 2 69 ? -13.132 0.440 61.419 1.00 11.77 69 LYS B O 1
ATOM 1554 N N . ARG B 2 70 ? -13.126 -1.577 60.424 1.00 12.31 70 ARG B N 1
ATOM 1555 C CA . ARG B 2 70 ? -13.874 -2.179 61.531 1.00 13.79 70 ARG B CA 1
ATOM 1556 C C . ARG B 2 70 ? -12.993 -2.633 62.696 1.00 14.11 70 ARG B C 1
ATOM 1557 O O . ARG B 2 70 ? -13.497 -3.048 63.748 1.00 14.76 70 ARG B O 1
ATOM 1565 N N . GLU B 2 71 ? -11.683 -2.499 62.522 1.00 14.39 71 GLU B N 1
ATOM 1566 C CA . GLU B 2 71 ? -10.718 -2.973 63.497 1.00 14.65 71 GLU B CA 1
ATOM 1567 C C . GLU B 2 71 ? -9.827 -1.821 63.961 1.00 13.46 71 GLU B C 1
ATOM 1568 O O . GLU B 2 71 ? -9.331 -1.031 63.156 1.00 12.59 71 GLU B O 1
ATOM 1574 N N . SER B 2 72 ? -9.628 -1.725 65.270 1.00 12.90 72 SER B N 1
ATOM 1575 C CA . SER B 2 72 ? -8.912 -0.593 65.860 1.00 11.90 72 SER B CA 1
ATOM 1576 C C . SER B 2 72 ? -7.464 -0.465 65.391 1.00 11.71 72 SER B C 1
ATOM 1577 O O . SER B 2 72 ? -6.948 0.637 65.228 1.00 11.13 72 SER B O 1
ATOM 1580 N N . MET B 2 73 ? -6.828 -1.604 65.156 1.00 11.31 73 MET B N 1
ATOM 1581 C CA . MET B 2 73 ? -5.443 -1.637 64.716 1.00 11.61 73 MET B CA 1
ATOM 1582 C C . MET B 2 73 ? -5.209 -1.224 63.259 1.00 11.56 73 MET B C 1
ATOM 1583 O O . MET B 2 73 ? -4.095 -0.855 62.880 1.00 11.66 73 MET B O 1
ATOM 1588 N N . THR B 2 74 ? -6.246 -1.302 62.430 1.00 10.13 74 THR B N 1
ATOM 1589 C CA . THR B 2 74 ? -6.071 -1.057 60.992 1.00 9.69 74 THR B CA 1
ATOM 1590 C C . THR B 2 74 ? -6.766 0.188 60.480 1.00 8.91 74 THR B C 1
ATOM 1591 O O . THR B 2 74 ? -6.521 0.635 59.358 1.00 8.96 74 THR B O 1
ATOM 1595 N N . ARG B 2 75 ? -7.657 0.719 61.298 1.00 9.27 75 ARG B N 1
ATOM 1596 C CA . ARG B 2 75 ? -8.538 1.804 60.920 1.00 9.98 75 ARG B CA 1
ATOM 1597 C C . ARG B 2 75 ? -7.803 3.071 60.496 1.00 9.97 75 ARG B C 1
ATOM 1598 O O . ARG B 2 75 ? -8.310 3.825 59.669 1.00 10.36 75 ARG B O 1
ATOM 1606 N N . ASP B 2 76 ? -6.600 3.286 61.026 1.00 8.79 76 ASP B N 1
ATOM 1607 C CA . ASP B 2 76 ? -5.850 4.494 60.698 1.00 8.62 76 ASP B CA 1
ATOM 1608 C C . ASP B 2 76 ? -4.712 4.278 59.706 1.00 8.11 76 ASP B C 1
ATOM 1609 O O . ASP B 2 76 ? -3.967 5.204 59.410 1.00 8.28 76 ASP B O 1
ATOM 1614 N N . ILE B 2 77 ? -4.592 3.066 59.175 1.00 6.42 77 ILE B N 1
ATOM 1615 C CA . ILE B 2 77 ? -3.565 2.828 58.158 1.00 6.31 77 ILE B CA 1
ATOM 1616 C C . ILE B 2 77 ? -3.987 3.542 56.875 1.00 6.49 77 ILE B C 1
ATOM 1617 O O . ILE B 2 77 ? -5.102 3.320 56.388 1.00 7.21 77 ILE B O 1
ATOM 1622 N N . PRO B 2 78 ? -3.123 4.384 56.297 1.00 6.38 78 PRO B N 1
ATOM 1623 C CA . PRO B 2 78 ? -3.498 5.046 55.030 1.00 6.45 78 PRO B CA 1
ATOM 1624 C C . PRO B 2 78 ? -3.693 4.075 53.869 1.00 6.93 78 PRO B C 1
ATOM 1625 O O . PRO B 2 78 ? -2.945 3.106 53.741 1.00 6.59 78 PRO B O 1
ATOM 1629 N N . VAL B 2 79 ? -4.720 4.349 53.071 1.00 6.27 79 VAL B N 1
ATOM 1630 C CA . VAL B 2 79 ? -5.088 3.558 51.886 1.00 6.48 79 VAL B CA 1
ATOM 1631 C C . VAL B 2 79 ? -5.065 4.466 50.669 1.00 6.21 79 VAL B C 1
ATOM 1632 O O . VAL B 2 79 ? -5.680 5.524 50.674 1.00 6.91 79 VAL B O 1
ATOM 1636 N N . VAL B 2 80 ? -4.332 4.034 49.642 1.00 5.87 80 VAL B N 1
ATOM 1637 C CA . VAL B 2 80 ? -4.258 4.744 48.368 1.00 5.91 80 VAL B CA 1
ATOM 1638 C C . VAL B 2 80 ? -4.792 3.795 47.297 1.00 5.91 80 VAL B C 1
ATOM 1639 O O . VAL B 2 80 ? -4.279 2.693 47.134 1.00 6.32 80 VAL B O 1
ATOM 1643 N N . MET B 2 81 ? -5.826 4.216 46.586 1.00 5.54 81 MET B N 1
ATOM 1644 C CA . MET B 2 81 ? -6.400 3.379 45.520 1.00 6.62 81 MET B CA 1
ATOM 1645 C C . MET B 2 81 ? -5.541 3.397 44.270 1.00 7.14 81 MET B C 1
ATOM 1646 O O . MET B 2 81 ? -4.935 4.415 43.924 1.00 8.47 81 MET B O 1
ATOM 1651 N N . LEU B 2 82 ? -5.477 2.245 43.618 1.00 6.93 82 LEU B N 1
ATOM 1652 C CA . LEU B 2 82 ? -4.870 2.106 42.291 1.00 7.47 82 LEU B CA 1
ATOM 1653 C C . LEU B 2 82 ? -5.993 2.046 41.259 1.00 7.71 82 LEU B C 1
ATOM 1654 O O . LEU B 2 82 ? -6.791 1.104 41.261 1.00 8.20 82 LEU B O 1
ATOM 1659 N N . THR B 2 83 ? -6.056 3.052 40.395 1.00 8.07 83 THR B N 1
ATOM 1660 C CA . THR B 2 83 ? -7.174 3.199 39.457 1.00 8.26 83 THR B CA 1
ATOM 1661 C C . THR B 2 83 ? -6.735 3.047 38.007 1.00 9.30 83 THR B C 1
ATOM 1662 O O . THR B 2 83 ? -5.824 3.744 37.580 1.00 10.44 83 THR B O 1
ATOM 1666 N N . ALA B 2 84 ? -7.406 2.164 37.267 1.00 9.99 84 ALA B N 1
ATOM 1667 C CA . ALA B 2 84 ? -7.144 1.969 35.834 1.00 11.99 84 ALA B CA 1
ATOM 1668 C C . ALA B 2 84 ? -7.915 2.975 34.991 1.00 13.05 84 ALA B C 1
ATOM 1669 O O . ALA B 2 84 ? -9.064 3.300 35.299 1.00 13.81 84 ALA B O 1
ATOM 1671 N N . ARG B 2 85 ? -7.286 3.445 33.917 1.00 14.19 85 ARG B N 1
ATOM 1672 C CA . ARG B 2 85 ? -7.939 4.330 32.940 1.00 14.72 85 ARG B CA 1
ATOM 1673 C C . ARG B 2 85 ? -9.157 3.672 32.283 1.00 14.37 85 ARG B C 1
ATOM 1674 O O . ARG B 2 85 ? -9.253 2.436 32.214 1.00 14.21 85 ARG B O 1
ATOM 1682 N N . GLY B 2 86 ? -10.094 4.504 31.825 1.00 14.26 86 GLY B N 1
ATOM 1683 C CA . GLY B 2 86 ? -11.277 4.032 31.127 1.00 13.98 86 GLY B CA 1
ATOM 1684 C C . GLY B 2 86 ? -12.485 3.721 31.985 1.00 13.82 86 GLY B C 1
ATOM 1685 O O . GLY B 2 86 ? -12.875 4.518 32.842 1.00 13.84 86 GLY B O 1
ATOM 1686 N N . GLU B 2 87 ? -13.086 2.558 31.731 1.00 14.13 87 GLU B N 1
ATOM 1687 C CA . GLU B 2 87 ? -14.310 2.120 32.402 1.00 14.46 87 GLU B CA 1
ATOM 1688 C C . GLU B 2 87 ? -14.237 2.260 33.920 1.00 13.77 87 GLU B C 1
ATOM 1689 O O . GLU B 2 87 ? -15.162 2.788 34.540 1.00 13.66 87 GLU B O 1
ATOM 1695 N N . GLU B 2 88 ? -13.149 1.776 34.513 1.00 13.80 88 GLU B N 1
ATOM 1696 C CA . GLU B 2 88 ? -13.011 1.782 35.955 1.00 13.12 88 GLU B CA 1
ATOM 1697 C C . GLU B 2 88 ? -12.897 3.195 36.504 1.00 13.29 88 GLU B C 1
ATOM 1698 O O . GLU B 2 88 ? -13.673 3.573 37.375 1.00 13.06 88 GLU B O 1
ATOM 1704 N N . GLU B 2 89 ? -11.956 3.976 35.977 1.00 12.71 89 GLU B N 1
ATOM 1705 C CA . GLU B 2 89 ? -11.794 5.359 36.419 1.00 12.84 89 GLU B CA 1
ATOM 1706 C C . GLU B 2 89 ? -13.121 6.139 36.366 1.00 12.67 89 GLU B C 1
ATOM 1707 O O . GLU B 2 89 ? -13.409 6.919 37.273 1.00 11.67 89 GLU B O 1
ATOM 1713 N N . ASP B 2 90 ? -13.917 5.901 35.319 1.00 13.04 90 ASP B N 1
ATOM 1714 C CA . ASP B 2 90 ? -15.209 6.564 35.138 1.00 13.68 90 ASP B CA 1
ATOM 1715 C C . ASP B 2 90 ? -16.238 6.214 36.211 1.00 13.80 90 ASP B C 1
ATOM 1716 O O . ASP B 2 90 ? -16.947 7.100 36.692 1.00 13.55 90 ASP B O 1
ATOM 1721 N N . ARG B 2 91 ? -16.336 4.931 36.570 1.00 14.27 91 ARG B N 1
ATOM 1722 C CA . ARG B 2 91 ? -17.321 4.495 37.569 1.00 15.46 91 ARG B CA 1
ATOM 1723 C C . ARG B 2 91 ? -16.918 4.900 38.972 1.00 15.48 91 ARG B C 1
ATOM 1724 O O . ARG B 2 91 ? -17.776 5.156 39.817 1.00 15.87 91 ARG B O 1
ATOM 1732 N N . VAL B 2 92 ? -15.615 4.918 39.236 1.00 15.58 92 VAL B N 1
ATOM 1733 C CA . VAL B 2 92 ? -15.140 5.221 40.582 1.00 16.15 92 VAL B CA 1
ATOM 1734 C C . VAL B 2 92 ? -14.942 6.711 40.818 1.00 16.78 92 VAL B C 1
ATOM 1735 O O . VAL B 2 92 ? -14.596 7.131 41.921 1.00 17.05 92 VAL B O 1
ATOM 1739 N N . ARG B 2 93 ? -15.176 7.506 39.780 1.00 17.38 93 ARG B N 1
ATOM 1740 C CA . ARG B 2 93 ? -15.163 8.953 39.899 1.00 18.28 93 ARG B CA 1
ATOM 1741 C C . ARG B 2 93 ? -16.194 9.348 40.946 1.00 19.24 93 ARG B C 1
ATOM 1742 O O . ARG B 2 93 ? -17.384 9.068 40.791 1.00 19.61 93 ARG B O 1
ATOM 1750 N N . GLY B 2 94 ? -15.727 9.961 42.029 1.00 20.27 94 GLY B N 1
ATOM 1751 C CA . GLY B 2 94 ? -16.621 10.509 43.035 1.00 21.42 94 GLY B CA 1
ATOM 1752 C C . GLY B 2 94 ? -17.173 9.533 44.061 1.00 22.15 94 GLY B C 1
ATOM 1753 O O . GLY B 2 94 ? -17.985 9.933 44.905 1.00 22.18 94 GLY B O 1
ATOM 1754 N N . LEU B 2 95 ? -16.746 8.269 43.998 1.00 22.90 95 LEU B N 1
ATOM 1755 C CA . LEU B 2 95 ? -17.089 7.281 45.025 1.00 23.66 95 LEU B CA 1
ATOM 1756 C C . LEU B 2 95 ? -16.378 7.642 46.329 1.00 24.16 95 LEU B C 1
ATOM 1757 O O . LEU B 2 95 ? -15.148 7.588 46.401 1.00 24.67 95 LEU B O 1
ATOM 1762 N N . GLU B 2 96 ? -17.154 8.019 47.342 1.00 24.52 96 GLU B N 1
ATOM 1763 C CA . GLU B 2 96 ? -16.613 8.407 48.645 1.00 24.85 96 GLU B CA 1
ATOM 1764 C C . GLU B 2 96 ? -16.340 7.171 49.497 1.00 24.58 96 GLU B C 1
ATOM 1765 O O . GLU B 2 96 ? -17.171 6.771 50.323 1.00 25.10 96 GLU B O 1
ATOM 1771 N N . THR B 2 97 ? -15.162 6.589 49.304 1.00 23.79 97 THR B N 1
ATOM 1772 C CA . THR B 2 97 ? -14.830 5.291 49.887 1.00 23.13 97 THR B CA 1
ATOM 1773 C C . THR B 2 97 ? -14.185 5.374 51.261 1.00 22.35 97 THR B C 1
ATOM 1774 O O . THR B 2 97 ? -14.210 4.405 52.017 1.00 22.92 97 THR B O 1
ATOM 1778 N N . GLY B 2 98 ? -13.591 6.516 51.578 1.00 21.49 98 GLY B N 1
ATOM 1779 C CA . GLY B 2 98 ? -12.817 6.628 52.800 1.00 20.17 98 GLY B CA 1
ATOM 1780 C C . GLY B 2 98 ? -11.340 6.323 52.602 1.00 19.07 98 GLY B C 1
ATOM 1781 O O . GLY B 2 98 ? -10.570 6.389 53.567 1.00 19.79 98 GLY B O 1
ATOM 1782 N N . ALA B 2 99 ? -10.942 5.991 51.370 1.00 17.94 99 ALA B N 1
ATOM 1783 C CA . ALA B 2 99 ? -9.527 5.965 51.004 1.00 16.46 99 ALA B CA 1
ATOM 1784 C C . ALA B 2 99 ? -8.925 7.362 51.120 1.00 15.26 99 ALA B C 1
ATOM 1785 O O . ALA B 2 99 ? -9.622 8.369 50.988 1.00 15.56 99 ALA B O 1
ATOM 1787 N N . ASP B 2 100 ? -7.628 7.418 51.397 1.00 14.09 100 ASP B N 1
ATOM 1788 C CA . ASP B 2 100 ? -6.930 8.673 51.646 1.00 13.46 100 ASP B CA 1
ATOM 1789 C C . ASP B 2 100 ? -6.494 9.378 50.372 1.00 12.94 100 ASP B C 1
ATOM 1790 O O . ASP B 2 100 ? -6.307 10.592 50.356 1.00 13.44 100 ASP B O 1
ATOM 1795 N N . ASP B 2 101 ? -6.342 8.611 49.300 1.00 12.07 101 ASP B N 1
ATOM 1796 C CA . ASP B 2 101 ? -5.919 9.160 48.027 1.00 11.57 101 ASP B CA 1
ATOM 1797 C C . ASP B 2 101 ? -6.040 8.083 46.977 1.00 10.66 101 ASP B C 1
ATOM 1798 O O . ASP B 2 101 ? -6.420 6.957 47.277 1.00 9.77 101 ASP B O 1
ATOM 1803 N N . CYS B 2 102 ? -5.739 8.454 45.737 1.00 10.25 102 CYS B N 1
ATOM 1804 C CA . CYS B 2 102 ? -5.728 7.522 44.631 1.00 10.67 102 CYS B CA 1
ATOM 1805 C C . CYS B 2 102 ? -4.592 7.885 43.705 1.00 10.51 102 CYS B C 1
ATOM 1806 O O . CYS B 2 102 ? -4.070 9.012 43.743 1.00 11.77 102 CYS B O 1
ATOM 1811 N N . ILE B 2 103 ? -4.205 6.913 42.884 1.00 9.03 103 ILE B N 1
ATOM 1812 C CA . ILE B 2 103 ? -3.211 7.125 41.835 1.00 9.19 103 ILE B CA 1
ATOM 1813 C C . ILE B 2 103 ? -3.678 6.382 40.602 1.00 8.73 103 ILE B C 1
ATOM 1814 O O . ILE B 2 103 ? -4.116 5.243 40.705 1.00 8.46 103 ILE B O 1
ATOM 1819 N N . THR B 2 104 ? -3.620 7.046 39.445 1.00 9.40 104 THR B N 1
ATOM 1820 C CA . THR B 2 104 ? -4.054 6.421 38.202 1.00 10.49 104 THR B CA 1
ATOM 1821 C C . THR B 2 104 ? -2.900 5.696 37.512 1.00 11.09 104 THR B C 1
ATOM 1822 O O . THR B 2 104 ? -1.803 6.236 37.410 1.00 11.42 104 THR B O 1
ATOM 1826 N N . LYS B 2 105 ? -3.154 4.451 37.101 1.00 10.68 105 LYS B N 1
ATOM 1827 C CA . LYS B 2 105 ? -2.214 3.628 36.331 1.00 11.48 105 LYS B CA 1
ATOM 1828 C C . LYS B 2 105 ? -2.374 3.929 34.854 1.00 10.61 105 LYS B C 1
ATOM 1829 O O . LYS B 2 105 ? -3.503 4.030 34.376 1.00 12.17 105 LYS B O 1
ATOM 1835 N N . PRO B 2 106 ? -1.298 4.064 34.071 1.00 9.98 106 PRO B N 1
ATOM 1836 C CA . PRO B 2 106 ? 0.098 3.926 34.505 1.00 9.29 106 PRO B CA 1
ATOM 1837 C C . PRO B 2 106 ? 0.639 5.181 35.170 1.00 7.39 106 PRO B C 1
ATOM 1838 O O . PRO B 2 106 ? 0.213 6.291 34.864 1.00 8.46 106 PRO B O 1
ATOM 1842 N N . PHE B 2 107 ? 1.595 4.967 36.065 1.00 7.52 107 PHE B N 1
ATOM 1843 C CA . PHE B 2 107 ? 2.277 6.068 36.750 1.00 6.77 107 PHE B CA 1
ATOM 1844 C C . PHE B 2 107 ? 3.793 5.889 36.687 1.00 6.47 107 PHE B C 1
ATOM 1845 O O . PHE B 2 107 ? 4.299 4.784 36.518 1.00 6.81 107 PHE B O 1
ATOM 1853 N N . SER B 2 108 ? 4.516 6.986 36.833 1.00 4.60 108 SER B N 1
ATOM 1854 C CA . SER B 2 108 ? 5.974 6.917 36.843 1.00 4.18 108 SER B CA 1
ATOM 1855 C C . SER B 2 108 ? 6.464 6.473 38.230 1.00 3.97 108 SER B C 1
ATOM 1856 O O . SER B 2 108 ? 5.763 6.617 39.214 1.00 4.25 108 SER B O 1
ATOM 1859 N N . PRO B 2 109 ? 7.694 5.966 38.305 1.00 3.09 109 PRO B N 1
ATOM 1860 C CA . PRO B 2 109 ? 8.308 5.678 39.600 1.00 2.79 109 PRO B CA 1
ATOM 1861 C C . PRO B 2 109 ? 8.329 6.898 40.523 1.00 2.36 109 PRO B C 1
ATOM 1862 O O . PRO B 2 109 ? 7.993 6.771 41.710 1.00 2.85 109 PRO B O 1
ATOM 1866 N N . LYS B 2 110 ? 8.681 8.061 39.982 1.00 2.24 110 LYS B N 1
ATOM 1867 C CA . LYS B 2 110 ? 8.775 9.270 40.785 1.00 3.09 110 LYS B CA 1
ATOM 1868 C C . LYS B 2 110 ? 7.402 9.644 41.342 1.00 3.39 110 LYS B C 1
ATOM 1869 O O . LYS B 2 110 ? 7.288 9.993 42.514 1.00 4.35 110 LYS B O 1
ATOM 1875 N N . GLU B 2 111 ? 6.360 9.532 40.519 1.00 4.42 111 GLU B N 1
ATOM 1876 C CA . GLU B 2 111 ? 4.994 9.869 40.956 1.00 5.37 111 GLU B CA 1
ATOM 1877 C C . GLU B 2 111 ? 4.507 8.924 42.050 1.00 5.20 111 GLU B C 1
ATOM 1878 O O . GLU B 2 111 ? 3.892 9.355 43.019 1.00 5.36 111 GLU B O 1
ATOM 1884 N N . LEU B 2 112 ? 4.797 7.632 41.911 1.00 5.22 112 LEU B N 1
ATOM 1885 C CA . LEU B 2 112 ? 4.382 6.640 42.886 1.00 5.73 112 LEU B CA 1
ATOM 1886 C C . LEU B 2 112 ? 4.965 6.957 44.249 1.00 5.64 112 LEU B C 1
ATOM 1887 O O . LEU B 2 112 ? 4.241 7.009 45.239 1.00 5.29 112 LEU B O 1
ATOM 1892 N N . VAL B 2 113 ? 6.274 7.151 44.287 1.00 4.68 113 VAL B N 1
ATOM 1893 C CA . VAL B 2 113 ? 6.967 7.395 45.551 1.00 5.33 113 VAL B CA 1
ATOM 1894 C C . VAL B 2 113 ? 6.529 8.728 46.135 1.00 5.48 113 VAL B C 1
ATOM 1895 O O . VAL B 2 113 ? 6.318 8.824 47.359 1.00 5.59 113 VAL B O 1
ATOM 1899 N N . ALA B 2 114 ? 6.376 9.754 45.281 1.00 5.18 114 ALA B N 1
ATOM 1900 C CA . ALA B 2 114 ? 5.975 11.075 45.804 1.00 6.00 114 ALA B CA 1
ATOM 1901 C C . ALA B 2 114 ? 4.590 11.030 46.454 1.00 6.48 114 ALA B C 1
ATOM 1902 O O . ALA B 2 114 ? 4.383 11.619 47.526 1.00 7.17 114 ALA B O 1
ATOM 1904 N N . ARG B 2 115 ? 3.659 10.314 45.825 1.00 7.40 115 ARG B N 1
ATOM 1905 C CA . ARG B 2 115 ? 2.287 10.229 46.323 1.00 7.44 115 ARG B CA 1
ATOM 1906 C C . ARG B 2 115 ? 2.234 9.487 47.656 1.00 7.94 115 ARG B C 1
ATOM 1907 O O . ARG B 2 115 ? 1.600 9.956 48.614 1.00 7.37 115 ARG B O 1
ATOM 1915 N N . ILE B 2 116 ? 2.918 8.353 47.751 1.00 8.38 116 ILE B N 1
ATOM 1916 C CA . ILE B 2 116 ? 2.903 7.608 49.017 1.00 8.59 116 ILE B CA 1
ATOM 1917 C C . ILE B 2 116 ? 3.592 8.369 50.158 1.00 9.19 116 ILE B C 1
ATOM 1918 O O . ILE B 2 116 ? 3.098 8.376 51.283 1.00 8.63 116 ILE B O 1
ATOM 1927 N N . LYS B 2 117 ? 4.706 9.029 49.860 1.00 8.46 117 LYS B N 1
ATOM 1928 C CA . LYS B 2 117 ? 5.393 9.826 50.886 1.00 9.09 117 LYS B CA 1
ATOM 1929 C C . LYS B 2 117 ? 4.536 10.994 51.349 1.00 9.00 117 LYS B C 1
ATOM 1930 O O . LYS B 2 117 ? 4.519 11.303 52.539 1.00 9.05 117 LYS B O 1
ATOM 1936 N N . ALA B 2 118 ? 3.819 11.639 50.437 1.00 8.81 118 ALA B N 1
ATOM 1937 C CA . ALA B 2 118 ? 2.932 12.738 50.819 1.00 9.91 118 ALA B CA 1
ATOM 1938 C C . ALA B 2 118 ? 1.777 12.266 51.693 1.00 10.33 118 ALA B C 1
ATOM 1939 O O . ALA B 2 118 ? 1.407 12.947 52.645 1.00 11.45 118 ALA B O 1
ATOM 1941 N N . VAL B 2 119 ? 1.204 11.110 51.367 1.00 11.28 119 VAL B N 1
ATOM 1942 C CA . VAL B 2 119 ? 0.113 10.575 52.185 1.00 11.50 119 VAL B CA 1
ATOM 1943 C C . VAL B 2 119 ? 0.600 10.201 53.588 1.00 12.46 119 VAL B C 1
ATOM 1944 O O . VAL B 2 119 ? -0.076 10.490 54.582 1.00 12.95 119 VAL B O 1
ATOM 1948 N N . MET B 2 120 ? 1.778 9.587 53.680 1.00 13.61 120 MET B N 1
ATOM 1949 C CA . MET B 2 120 ? 2.313 9.163 54.977 1.00 14.17 120 MET B CA 1
ATOM 1950 C C . MET B 2 120 ? 2.717 10.334 55.868 1.00 15.12 120 MET B C 1
ATOM 1951 O O . MET B 2 120 ? 2.589 10.253 57.095 1.00 15.46 120 MET B O 1
ATOM 1956 N N . ARG B 2 121 ? 3.186 11.418 55.252 1.00 15.45 121 ARG B N 1
ATOM 1957 C CA . ARG B 2 121 ? 3.520 12.646 55.985 1.00 16.84 121 ARG B CA 1
ATOM 1958 C C . ARG B 2 121 ? 2.254 13.350 56.465 1.00 17.78 121 ARG B C 1
ATOM 1959 O O . ARG B 2 121 ? 2.270 14.013 57.506 1.00 17.57 121 ARG B O 1
ATOM 1967 N N . ARG B 2 122 ? 1.172 13.216 55.699 1.00 19.18 122 ARG B N 1
ATOM 1968 C CA . ARG B 2 122 ? -0.123 13.803 56.045 1.00 20.67 122 ARG B CA 1
ATOM 1969 C C . ARG B 2 122 ? -1.033 12.770 56.699 1.00 20.78 122 ARG B C 1
ATOM 1970 O O . ARG B 2 122 ? -0.975 12.566 57.911 1.00 21.50 122 ARG B O 1
#

Organism: Escherichia coli (strain K12) (NCBI:txid83333)

Foldseek 3Di:
DQEEEEADQPVVVSVVLCVLQVVVPHHYDYDNFDVSSVVQCDPVHGQAYEAEQDGVPDGRLRVLVVQCVDPSRVPRAYEYEAEPDPRCVVCPPPDRVHDYYDYPPDDSVVVVVVVVVSSVDDDDD/DAEEEEEAQPVVVQVVLCVLQVVVPHHYDYHNFDVSSVVQCDPVHHQAYEAEQCGVPDGRLVVLVVQCVDPSRNPRAYEYEAEPDPGCVVCVPPPRVHQYYDYPPDDSVVSVVVVVVSSVD

Solvent-accessible surface area: 12743 Å² total; per-residue (Å²): 114,72,58,0,0,0,0,0,55,88,42,28,20,12,62,17,0,10,41,1,0,90,83,50,44,8,94,31,22,88,0,94,40,19,98,36,0,41,106,50,21,71,136,76,68,5,46,0,0,0,0,4,22,117,9,76,70,12,26,0,66,82,1,5,112,66,0,78,167,112,67,112,7,118,120,14,31,0,0,3,0,5,36,139,35,130,33,59,87,147,16,183,74,84,161,34,54,28,57,45,61,3,43,21,40,8,18,7,163,73,0,12,53,61,0,80,31,7,60,180,128,154,95,124,239,113,92,41,0,0,0,0,1,62,56,42,30,15,17,60,9,0,14,48,4,0,109,83,69,47,14,80,25,18,91,1,97,40,20,98,34,0,42,100,51,24,70,139,84,86,7,61,0,0,0,0,4,20,110,9,73,71,13,22,0,61,86,0,1,84,47,0,64,182,63,94,122,3,103,127,16,28,0,0,3,0,7,35,154,41,119,32,51,88,126,14,184,78,97,179,22,48,28,78,53,61,5,32,25,46,4,4,13,164,85,0,22,59,87,0,63,56,8,39,192,235

InterPro domains:
  IPR001789 Signal transduction response regulator, receiver domain [PF00072] (5-117)
  IPR001789 Signal transduction response regulator, receiver domain [PS50110] (4-120)
  IPR001789 Signal transduction response regulator, receiver domain [SM00448] (3-116)
  IPR001867 OmpR/PhoB-type DNA-binding domain [PF00486] (151-225)
  IPR001867 OmpR/PhoB-type DNA-binding domain [PS51755] (129-227)
  IPR001867 OmpR/PhoB-type DNA-binding domain [SM00862] (150-225)
  IPR001867 OmpR/PhoB-type DNA-binding domain [cd00383] (137-225)
  IPR011006 CheY-like superfamily [SSF52172] (3-184)
  IPR011879 Signal transduction response regulator, phosphate regulon transcriptional regulatory protein PhoB [TIGR02154] (1-226)
  IPR036388 Winged helix-like DNA-binding domain superfamily [G3DSA:1.10.10.10] (124-229)
  IPR039420 Transcriptional regulatory protein WalR-like [PTHR48111] (4-227)

Sequence (246 aa):
ARRILVVEDEAPIREMVCFVLEQNGFQPVEAEDYDSAVNQLNEPWPDLILLAWMLPGGSGIQFIKHLRRESMTRDIPVVMLTARGEEEDRVRGLETGADDCITKPFSPKELVARIKAVMRRISPMARRILVVEDEAPIREMVCFVLEQNGFQPVEAEDYDSAVNQLNEPWPDLILLAWMLPGGSGIQFIKHLKRESMTRDIPVVMLTARGEEEDRVRGLETGADDCITKPFSPKELVARIKAVMRR

B-factor: mean 12.69, std 8.98, range [2.0, 56.62]

GO terms:
  GO:0042802 identical protein binding (F, IPI)
  GO:2000142 regulation of DNA-templated transcription initiation (P, IDA)
  GO:0001108 bacterial-type RNA polymerase holo enzyme binding (F, IMP)